Protein 3E5N (pdb70)

CATH classification: 3.40.50.20 (+2 more: 3.30.470.20, 3.30.1490.20)

Nearest PDB structures (foldseek):
  3rfc-assembly1_A  TM=9.996E-01  e=4.658E-73  Xanthomonas oryzae pv. oryzae MAFF 311018
  3r5f-assembly1_A-2  TM=9.976E-01  e=9.147E-72  Xanthomonas oryzae pv. oryzae KACC 10331
  7u56-assembly1_A  TM=9.790E-01  e=5.196E-56  Klebsiella pneumoniae subsp. pneumoniae HS11286
  3i12-assembly1_B  TM=9.866E-01  e=5.230E-55  Salmonella enterica subsp. enterica serovar Typhimurium
  7u9k-assembly1_A  TM=8.962E-01  e=2.460E-40  Staphylococcus aureus subsp. aureus NCTC 8325

Sequence (340 aa):
RKIRVGLIFGGKSAEHEVSLQSARNILDALDPQRFEPVLIGIDKQGQWHVNDPDSFLLHADDPARIALHRSGRGVALLPGAQQQQLRPIQQALAQIDVVFPIVHGTLGEDGSLQGLLRMANLPFVGSGVLGSAVAMDKDMAKRVLRDARLAVAPFVCFDRHTAAHADVDTLIAQLGLPLFVKPANQGSSVGVSQVRTADAFAAALALALAYDHKVLVEAAVAGREEIECAVLGNAVPHASVCGEVVVEIVIPADIDAQTQQRIQQIAVQAYQALGCAGMARVDVFLCADGRIVINEVNTLPGFTRRISVYPKLWQASGLDYRGLITRLIELALERHTDDQLL

Solvent-accessible surface area: 15995 Å² total; per-residue (Å²): 258,70,43,79,0,0,0,0,0,0,1,113,33,98,84,4,53,65,0,0,38,1,0,46,7,0,27,97,13,9,31,72,137,102,5,82,37,13,1,0,0,12,6,119,131,26,113,50,12,10,7,61,70,122,46,8,26,78,99,32,139,51,108,100,155,7,38,8,64,155,33,49,104,11,17,35,41,54,97,55,23,122,126,58,6,4,97,27,100,149,176,94,13,56,52,6,36,0,0,0,6,1,8,8,10,69,121,3,20,34,4,55,11,14,20,60,0,127,123,1,43,4,12,11,2,5,4,16,60,126,1,3,42,18,2,24,22,31,9,72,7,14,94,45,5,131,127,40,218,16,51,24,2,82,26,44,38,23,56,117,160,52,10,94,145,28,70,37,105,70,5,28,94,109,19,31,89,41,0,58,0,44,0,0,49,53,4,75,106,52,7,47,25,94,1,184,75,35,131,42,7,74,72,5,13,67,79,0,17,82,91,27,136,50,0,0,0,13,11,46,32,92,43,99,36,0,16,0,0,0,14,7,37,95,116,8,121,27,0,31,0,0,21,48,78,191,166,50,63,51,87,10,120,30,95,79,136,14,33,101,76,0,28,123,34,0,32,94,0,0,94,38,4,39,11,11,3,4,0,35,1,6,0,36,15,14,116,86,30,141,10,11,3,46,34,7,25,13,12,2,16,0,12,131,158,17,36,2,6,73,0,17,97,49,45,68,42,83,43,98,19,0,0,18,86,0,0,47,6,2,51,80,52,46,76,94,54,99,165,188

B-factor: mean 36.89, std 10.85, range [15.39, 71.98]

Secondary structure (DSSP, 8-state):
--EEEEEEEE-SSTTHHHHHHHHHHHHHHS-TTTEEEEEEEE-TTS-EEEE-GGGSEESTT-TTT-EE------EEE-TT-SSS-EEE-----PPPSEEEEEE-SHHHHSSHHHHHHHHTT--BSS--HHHHHHHHBHHHHHHHHHHTT--B--EEEEEHHHHTT--HHHHHHHH-SSEEEEESBS-SSTT-EEE-SGGGHHHHHHHHTTT-SEEEEEE---SEEEEEEEE-SSS-EEEEEEEE---EESS-SS-HHHHHHHHHHHHHHHHHHT--SEEEEEEEE-TT--EEEEEEESS---STT-HHHHHHHTTT--HHHHHHHHHHHHHHHHHHHHH-

Foldseek 3Di:
DQAEEEEEFAAQDPCRLLRVQLSLQLQVLAPVVRYDYWYWYADNVGFIATDDNVDQWDPCVPSVHIDGDRNVFHWDADFPDDWCRIATPPHDDPTHAEYEYQYDDQCSQQQNVLVSCVRRLHQYFFFHNQLRNCQQQQVSLCVLCVVLVAAAFDKDKDFVVCLVVDDLVVVCVRANPQKWKAARRDGPPQLIDGRGDSVCVNVSSVSRNVVHRMMMIGHDDDAWKKKWKWAAAPDIFIFQIWTPPCPIHPNDDDDPVVRVVVRVSLVSSCVSSRIHGMWMWIWGQDPPGGIHTDHIGRNFRNRPPTDRQVRVVSRVQHSSNSSVRSRVRSVVVSVVVVVD

Radius of gyration: 20.56 Å; Cα contacts (8 Å, |Δi|>4): 775; chains: 1; bounding box: 49×54×51 Å

Structure (mmCIF, N/CA/C/O backbone):
data_3E5N
#
_entry.id   3E5N
#
_cell.length_a   83.043
_cell.length_b   83.043
_cell.length_c   97.601
_cell.angle_alpha   90.00
_cell.angle_beta   90.00
_cell.angle_gamma   90.00
#
_symmetry.space_group_name_H-M   'P 43 21 2'
#
loop_
_entity.id
_entity.type
_entity.pdbx_description
1 polymer 'D-alanine-D-alanine ligase A'
2 water water
#
loop_
_atom_site.group_PDB
_atom_site.id
_atom_site.type_symbol
_atom_site.label_atom_id
_atom_site.label_alt_id
_atom_site.label_comp_id
_atom_site.label_asym_id
_atom_site.label_entit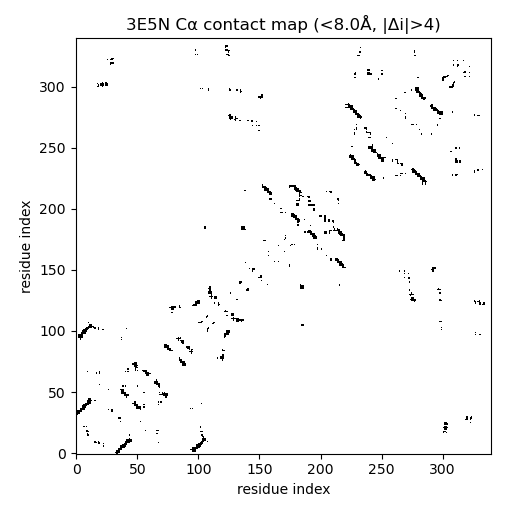y_id
_atom_site.label_seq_id
_atom_site.pdbx_PDB_ins_code
_atom_site.Cartn_x
_atom_site.Cartn_y
_atom_site.Cartn_z
_atom_site.occupancy
_atom_site.B_iso_or_equiv
_atom_site.auth_seq_id
_atom_site.auth_comp_id
_atom_site.auth_asym_id
_atom_site.auth_atom_id
_atom_site.pdbx_PDB_model_num
ATOM 1 N N . ARG A 1 21 ? -24.984 5.188 -2.737 1.00 53.88 2 ARG A N 1
ATOM 2 C CA . ARG A 1 21 ? -24.742 3.726 -2.433 1.00 53.39 2 ARG A CA 1
ATOM 3 C C . ARG A 1 21 ? -24.948 2.738 -3.567 1.00 51.29 2 ARG A C 1
ATOM 4 O O . ARG A 1 21 ? -24.184 1.779 -3.665 1.00 51.37 2 ARG A O 1
ATOM 12 N N . LYS A 1 22 ? -26.012 2.864 -4.350 1.00 48.97 3 LYS A N 1
ATOM 13 C CA . LYS A 1 22 ? -25.992 2.090 -5.586 1.00 47.24 3 LYS A CA 1
ATOM 14 C C . LYS A 1 22 ? -24.771 2.679 -6.297 1.00 45.44 3 LYS A C 1
ATOM 15 O O . LYS A 1 22 ? -24.438 3.845 -6.085 1.00 45.28 3 LYS A O 1
ATOM 21 N N . ILE A 1 23 ? -24.063 1.897 -7.095 1.00 43.19 4 ILE A N 1
ATOM 22 C CA . ILE A 1 23 ? -23.067 2.581 -7.889 1.00 41.01 4 ILE A CA 1
ATOM 23 C C . ILE A 1 23 ? -23.403 2.511 -9.368 1.00 38.83 4 ILE A C 1
ATOM 24 O O . ILE A 1 23 ? -24.022 1.534 -9.813 1.00 37.17 4 ILE A O 1
ATOM 29 N N . ARG A 1 24 ? -23.043 3.552 -10.126 1.00 34.12 5 ARG A N 1
ATOM 30 C CA . ARG A 1 24 ? -23.596 3.628 -11.457 1.00 32.57 5 ARG A CA 1
ATOM 31 C C . ARG A 1 24 ? -22.543 2.983 -12.378 1.00 29.85 5 ARG A C 1
ATOM 32 O O . ARG A 1 24 ? -21.408 3.371 -12.349 1.00 28.99 5 ARG A O 1
ATOM 40 N N . VAL A 1 25 ? -22.982 2.056 -13.205 1.00 28.44 6 VAL A N 1
ATOM 41 C CA . VAL A 1 25 ? -22.084 1.246 -14.119 1.00 27.33 6 VAL A CA 1
ATOM 42 C C . VAL A 1 25 ? -22.359 1.714 -15.551 1.00 26.54 6 VAL A C 1
ATOM 43 O O . VAL A 1 25 ? -23.451 1.502 -16.078 1.00 27.29 6 VAL A O 1
ATOM 47 N N . GLY A 1 26 ? -21.370 2.353 -16.182 1.00 25.68 7 GLY A N 1
ATOM 48 C CA . GLY A 1 26 ? -21.505 2.784 -17.559 1.00 24.93 7 GLY A CA 1
ATOM 49 C C . GLY A 1 26 ? -21.054 1.610 -18.437 1.00 26.76 7 GLY A C 1
ATOM 50 O O . GLY A 1 26 ? -19.856 1.284 -18.456 1.00 25.14 7 GLY A O 1
ATOM 51 N N . LEU A 1 27 ? -22.020 0.980 -19.126 1.00 26.96 8 LEU A N 1
ATOM 52 C CA . LEU A 1 27 ? -21.789 -0.071 -20.086 1.00 27.01 8 LEU A CA 1
ATOM 53 C C . LEU A 1 27 ? -21.566 0.562 -21.419 1.00 25.92 8 LEU A C 1
ATOM 54 O O . LEU A 1 27 ? -22.427 1.285 -21.900 1.00 25.89 8 LEU A O 1
ATOM 59 N N . ILE A 1 28 ? -20.385 0.326 -21.979 1.00 24.92 9 ILE A N 1
ATOM 60 C CA . ILE A 1 28 ? -20.028 0.872 -23.292 1.00 24.83 9 ILE A CA 1
ATOM 61 C C . ILE A 1 28 ? -19.782 -0.295 -24.175 1.00 24.27 9 ILE A C 1
ATOM 62 O O . ILE A 1 28 ? -18.963 -1.166 -23.862 1.00 23.77 9 ILE A O 1
ATOM 67 N N . PHE A 1 29 ? -20.505 -0.334 -25.293 1.00 25.29 10 PHE A N 1
ATOM 68 C CA . PHE A 1 29 ? -20.601 -1.585 -26.037 1.00 25.48 10 PHE A CA 1
ATOM 69 C C .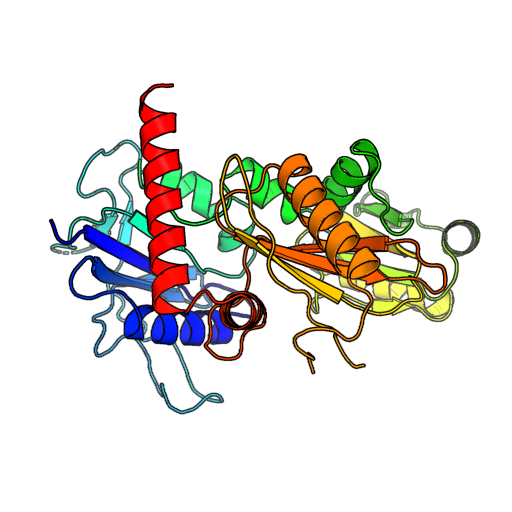 PHE A 1 29 ? -20.815 -1.250 -27.488 1.00 25.65 10 PHE A C 1
ATOM 70 O O . PHE A 1 29 ? -21.011 -0.094 -27.839 1.00 25.85 10 PHE A O 1
ATOM 78 N N . GLY A 1 30 ? -20.738 -2.252 -28.352 1.00 26.69 11 GLY A N 1
ATOM 79 C CA . GLY A 1 30 ? -20.891 -2.017 -29.772 1.00 28.29 11 GLY A CA 1
ATOM 80 C C . GLY A 1 30 ? -19.530 -1.958 -30.435 1.00 28.92 11 GLY A C 1
ATOM 81 O O . GLY A 1 30 ? -18.731 -2.827 -30.252 1.00 30.14 11 GLY A O 1
ATOM 82 N N . GLY A 1 31 ? -19.245 -0.916 -31.187 1.00 29.59 12 GLY A N 1
ATOM 83 C CA . GLY A 1 31 ? -17.931 -0.796 -31.834 1.00 31.46 12 GLY A CA 1
ATOM 84 C C . GLY A 1 31 ? -17.940 -1.152 -33.320 1.00 33.52 12 GLY A C 1
ATOM 85 O O . GLY A 1 31 ? -18.838 -1.850 -33.783 1.00 32.56 12 GLY A O 1
ATOM 86 N N . LYS A 1 32 ? -16.918 -0.672 -34.039 1.00 35.42 13 LYS A N 1
ATOM 87 C CA . LYS A 1 32 ? -16.659 -0.973 -35.464 1.00 37.82 13 LYS A CA 1
ATOM 88 C C . LYS A 1 32 ? -15.911 -2.281 -35.567 1.00 38.17 13 LYS A C 1
ATOM 89 O O . LYS A 1 32 ? -14.665 -2.319 -35.597 1.00 39.34 13 LYS A O 1
ATOM 95 N N . SER A 1 33 ? -16.647 -3.372 -35.586 1.00 37.91 14 SER A N 1
ATOM 96 C CA . SER A 1 33 ? -15.993 -4.636 -35.777 1.00 38.14 14 SER A CA 1
ATOM 97 C C . SER A 1 33 ? -17.005 -5.623 -36.167 1.00 37.44 14 SER A C 1
ATOM 98 O O . SER A 1 33 ? -18.214 -5.359 -36.068 1.00 36.84 14 SER A O 1
ATOM 101 N N . ALA A 1 34 ? -16.485 -6.758 -36.629 1.00 37.55 15 ALA A N 1
ATOM 102 C CA . ALA A 1 34 ? -17.302 -7.891 -37.007 1.00 37.86 15 ALA A CA 1
ATOM 103 C C . ALA A 1 34 ? -18.020 -8.484 -35.798 1.00 37.99 15 ALA A C 1
ATOM 104 O O . ALA A 1 34 ? -19.094 -9.128 -35.946 1.00 36.47 15 ALA A O 1
ATOM 106 N N . GLU A 1 35 ? -17.434 -8.243 -34.603 1.00 36.17 16 GLU A N 1
ATOM 107 C CA . GLU A 1 35 ? -17.997 -8.723 -33.343 1.00 36.50 16 GLU A CA 1
ATOM 108 C C . GLU A 1 35 ? -18.998 -7.743 -32.739 1.00 33.26 16 GLU A C 1
ATOM 109 O O . GLU A 1 35 ? -19.378 -7.905 -31.594 1.00 32.25 16 GLU A O 1
ATOM 115 N N . HIS A 1 36 ? -19.439 -6.736 -33.508 1.00 31.74 17 HIS A N 1
ATOM 116 C CA . HIS A 1 36 ? -20.389 -5.742 -33.009 1.00 29.89 17 HIS A CA 1
ATOM 117 C C . HIS A 1 36 ? -21.655 -6.366 -32.353 1.00 29.89 17 HIS A C 1
ATOM 118 O O . HIS A 1 36 ? -22.068 -5.987 -31.244 1.00 28.44 17 HIS A O 1
ATOM 125 N N . GLU A 1 37 ? -22.265 -7.326 -33.031 1.00 30.01 18 GLU A N 1
ATOM 126 C CA . GLU A 1 37 ? -23.515 -7.918 -32.568 1.00 31.02 18 GLU A CA 1
ATOM 127 C C . GLU A 1 37 ? -23.306 -8.809 -31.335 1.00 30.55 18 GLU A C 1
ATOM 128 O O . GLU A 1 37 ? -24.173 -8.889 -30.467 1.00 31.40 18 GLU A O 1
ATOM 134 N N . VAL A 1 38 ? -22.137 -9.422 -31.242 1.00 30.75 19 VAL A N 1
ATOM 135 C CA . VAL A 1 38 ? -21.740 -10.162 -30.022 1.00 31.35 19 VAL A CA 1
ATOM 136 C C . VAL A 1 38 ? -21.662 -9.218 -28.767 1.00 30.03 19 VAL A C 1
ATOM 137 O O . VAL A 1 38 ? -22.180 -9.544 -27.680 1.00 28.90 19 VAL A O 1
ATOM 141 N N . SER A 1 39 ? -21.056 -8.053 -28.957 1.00 29.30 20 SER A N 1
ATOM 142 C CA . SER A 1 39 ? -21.096 -6.945 -27.956 1.00 28.34 20 SER A CA 1
ATOM 143 C C . SER A 1 39 ? -22.511 -6.513 -27.557 1.00 28.31 20 SER A C 1
ATOM 144 O O . SER A 1 39 ? -22.813 -6.364 -26.387 1.00 28.09 20 SER A O 1
ATOM 147 N N . LEU A 1 40 ? -23.384 -6.310 -28.536 1.00 28.64 21 LEU A N 1
ATOM 148 C CA . LEU A 1 40 ? -24.796 -6.014 -28.264 1.00 28.76 21 LEU A CA 1
ATOM 149 C C . LEU A 1 40 ? -25.472 -7.070 -27.396 1.00 29.28 21 LEU A C 1
ATOM 150 O O . LEU A 1 40 ? -26.215 -6.748 -26.425 1.00 28.37 21 LEU A O 1
ATOM 155 N N . GLN A 1 41 ? -25.224 -8.327 -27.738 1.00 29.73 22 GLN A N 1
ATOM 156 C CA . GLN A 1 41 ? -25.775 -9.424 -26.941 1.00 31.21 22 GLN A CA 1
ATOM 157 C C . GLN A 1 41 ? -25.117 -9.514 -25.530 1.00 30.85 22 GLN A C 1
ATOM 158 O O . GLN A 1 41 ? -25.766 -9.879 -24.582 1.00 30.86 22 GLN A O 1
ATOM 164 N N . SER A 1 42 ? -23.837 -9.182 -25.403 1.00 29.90 23 SER A N 1
ATOM 165 C CA . SER A 1 42 ? -23.145 -9.171 -24.092 1.00 29.41 23 SER A CA 1
ATOM 166 C C . SER A 1 42 ? -23.740 -8.116 -23.173 1.00 29.21 23 SER A C 1
ATOM 167 O O . SER A 1 42 ? -23.964 -8.355 -21.945 1.00 28.21 23 SER A O 1
ATOM 170 N N . ALA A 1 43 ? -24.057 -6.967 -23.778 1.00 28.43 24 ALA A N 1
ATOM 171 C CA . ALA A 1 43 ? -24.626 -5.799 -23.045 1.00 29.12 24 ALA A CA 1
ATOM 172 C C . ALA A 1 43 ? -25.968 -6.151 -22.427 1.00 29.77 24 ALA A C 1
ATOM 173 O O . ALA A 1 43 ? -26.226 -5.871 -21.274 1.00 30.30 24 ALA A O 1
ATOM 175 N N . ARG A 1 44 ? -26.846 -6.720 -23.249 1.00 31.94 25 ARG A N 1
ATOM 176 C CA . ARG A 1 44 ? -28.158 -7.171 -22.817 1.00 32.55 25 ARG A CA 1
ATOM 177 C C . ARG A 1 44 ? -27.993 -8.203 -21.688 1.00 31.80 25 ARG A C 1
ATOM 178 O O . ARG A 1 44 ? -28.672 -8.157 -20.641 1.00 31.50 25 ARG A O 1
ATOM 186 N N . ASN A 1 45 ? -27.075 -9.134 -21.867 1.00 31.76 26 ASN A N 1
ATOM 187 C CA . ASN A 1 45 ? -26.962 -10.173 -20.864 1.00 32.09 26 ASN A CA 1
ATOM 188 C C . ASN A 1 45 ? -26.455 -9.587 -19.603 1.00 31.77 26 ASN A C 1
ATOM 189 O O . ASN A 1 45 ? -26.937 -9.963 -18.549 1.00 31.20 26 ASN A O 1
ATOM 194 N N . ILE A 1 46 ? -25.495 -8.642 -19.703 1.00 29.98 27 ILE A N 1
ATOM 195 C CA . ILE A 1 46 ? -24.910 -8.017 -18.519 1.00 29.97 27 ILE A CA 1
ATOM 196 C C . ILE A 1 46 ? -25.978 -7.168 -17.805 1.00 31.09 27 ILE A C 1
ATOM 197 O O . ILE A 1 46 ? -26.120 -7.219 -16.604 1.00 32.29 27 ILE A O 1
ATOM 202 N N . LEU A 1 47 ? -26.697 -6.372 -18.558 1.00 32.46 28 LEU A N 1
ATOM 203 C CA . LEU A 1 47 ? -27.764 -5.559 -18.014 1.00 35.68 28 LEU A CA 1
ATOM 204 C C . LEU A 1 47 ? -28.738 -6.406 -17.225 1.00 36.76 28 LEU A C 1
ATOM 205 O O . LEU A 1 47 ? -29.126 -6.040 -16.116 1.00 36.23 28 LEU A O 1
ATOM 210 N N . ASP A 1 48 ? -29.116 -7.552 -17.789 1.00 37.38 29 ASP A N 1
ATOM 211 C CA . ASP A 1 48 ? -30.087 -8.414 -17.118 1.00 39.10 29 ASP A CA 1
ATOM 212 C C . ASP A 1 48 ? -29.562 -9.018 -15.806 1.00 39.45 29 ASP A C 1
ATOM 213 O O . ASP A 1 48 ? -30.344 -9.376 -14.933 1.00 40.42 29 ASP A O 1
ATOM 218 N N . ALA A 1 49 ? -28.242 -9.069 -15.620 1.00 38.13 30 ALA A N 1
ATOM 219 C CA . ALA A 1 49 ? -27.678 -9.764 -14.493 1.00 37.34 30 ALA A CA 1
ATOM 220 C C . ALA A 1 49 ? -27.172 -8.807 -13.467 1.00 37.65 30 ALA A C 1
ATOM 221 O O . ALA A 1 49 ? -26.910 -9.228 -12.352 1.00 37.51 30 ALA A O 1
ATOM 223 N N . LEU A 1 50 ? -26.996 -7.523 -13.838 1.00 37.65 31 LEU A N 1
ATOM 224 C CA . LEU A 1 50 ? -26.385 -6.560 -12.947 1.00 36.53 31 LEU A CA 1
ATOM 225 C C . LEU A 1 50 ? -27.112 -6.565 -11.603 1.00 36.29 31 LEU A C 1
ATOM 226 O O . LEU A 1 50 ? -28.261 -6.311 -11.604 1.00 35.95 31 LEU A O 1
ATOM 231 N N . ASP A 1 51 ? -26.435 -6.795 -10.481 1.00 36.51 32 ASP A N 1
ATOM 232 C CA . ASP A 1 51 ? -27.093 -6.808 -9.169 1.00 38.66 32 ASP A CA 1
ATOM 233 C C . ASP A 1 51 ? -27.863 -5.482 -8.906 1.00 40.28 32 ASP A C 1
ATOM 234 O O . ASP A 1 51 ? -27.222 -4.447 -8.694 1.00 39.91 32 ASP A O 1
ATOM 239 N N . PRO A 1 52 ? -29.225 -5.486 -8.954 1.00 42.23 33 PRO A N 1
ATOM 240 C CA . PRO A 1 52 ? -29.929 -4.213 -8.828 1.00 43.44 33 PRO A CA 1
ATOM 241 C C . PRO A 1 52 ? -29.898 -3.599 -7.411 1.00 44.42 33 PRO A C 1
ATOM 242 O O . PRO A 1 52 ? -30.229 -2.419 -7.239 1.00 45.09 33 PRO A O 1
ATOM 246 N N . GLN A 1 53 ? -29.420 -4.346 -6.423 1.00 44.87 34 GLN A N 1
ATOM 247 C CA . GLN A 1 53 ? -29.192 -3.716 -5.146 1.00 45.73 34 GLN A CA 1
ATOM 248 C C . GLN A 1 53 ? -27.862 -2.950 -5.042 1.00 44.63 34 GLN A C 1
ATOM 249 O O . GLN A 1 53 ? -27.764 -2.007 -4.258 1.00 44.85 34 GLN A O 1
ATOM 255 N N . ARG A 1 54 ? -26.877 -3.307 -5.871 1.00 42.02 35 ARG A N 1
ATOM 256 C CA . ARG A 1 54 ? -25.588 -2.630 -5.855 1.00 40.37 35 ARG A CA 1
ATOM 257 C C . ARG A 1 54 ? -25.387 -1.616 -7.029 1.00 37.60 35 ARG A C 1
ATOM 258 O O . ARG A 1 54 ? -24.678 -0.652 -6.862 1.00 35.76 35 ARG A O 1
ATOM 266 N N . PHE A 1 55 ? -26.006 -1.841 -8.192 1.00 35.81 36 PHE A N 1
ATOM 267 C CA . PHE A 1 55 ? -25.641 -1.130 -9.442 1.00 34.95 36 PHE A CA 1
ATOM 268 C C . PHE A 1 55 ? -26.831 -0.646 -10.231 1.00 35.97 36 PHE A C 1
ATOM 269 O O . PHE A 1 55 ? -27.863 -1.356 -10.284 1.00 37.50 36 PHE A O 1
ATOM 277 N N . GLU A 1 56 ? -26.714 0.553 -10.823 1.00 34.54 37 GLU A N 1
ATOM 278 C CA . GLU A 1 56 ? -27.645 1.037 -11.838 1.00 36.37 37 GLU A CA 1
ATOM 279 C C . GLU A 1 56 ? -26.861 1.202 -13.098 1.00 34.41 37 GLU A C 1
ATOM 280 O O . GLU A 1 56 ? -25.807 1.760 -13.053 1.00 33.19 37 GLU A O 1
ATOM 286 N N . PRO A 1 57 ? -27.425 0.793 -14.232 1.00 34.20 38 PRO A N 1
ATOM 287 C CA . PRO A 1 57 ? -26.735 0.902 -15.543 1.00 33.66 38 PRO A CA 1
ATOM 288 C C . PRO A 1 57 ? -26.925 2.244 -16.285 1.00 33.43 38 PRO A C 1
ATOM 289 O O . PRO A 1 57 ? -27.997 2.846 -16.258 1.00 31.41 38 PRO A O 1
ATOM 293 N N . VAL A 1 58 ? -25.873 2.719 -16.939 1.00 32.97 39 VAL A N 1
ATOM 294 C CA . VAL A 1 58 ? -25.997 3.807 -17.893 1.00 32.86 39 VAL A CA 1
ATOM 295 C C . VAL A 1 58 ? -25.449 3.207 -19.212 1.00 32.15 39 VAL A C 1
ATOM 296 O O . VAL A 1 58 ? -24.403 2.530 -19.178 1.00 30.18 39 VAL A O 1
ATOM 300 N N . LEU A 1 59 ? -26.131 3.429 -20.339 1.00 30.79 40 LEU A N 1
ATOM 301 C CA . LEU A 1 59 ? -25.846 2.671 -21.565 1.00 31.20 40 LEU A CA 1
ATOM 302 C C . LEU A 1 59 ? -25.296 3.568 -22.633 1.00 30.29 40 LEU A C 1
ATOM 303 O O . LEU A 1 59 ? -25.958 4.514 -23.063 1.00 29.69 40 LEU A O 1
ATOM 308 N N . ILE A 1 60 ? -24.101 3.269 -23.086 1.00 28.95 41 ILE A N 1
ATOM 309 C CA . ILE A 1 60 ? -23.552 4.102 -24.177 1.00 27.48 41 ILE A CA 1
ATOM 310 C C . ILE A 1 60 ? -23.164 3.154 -25.260 1.00 27.47 41 ILE A C 1
ATOM 311 O O . ILE A 1 60 ? -22.215 2.355 -25.102 1.00 26.14 41 ILE A O 1
ATOM 316 N N . GLY A 1 61 ? -23.889 3.178 -26.369 1.00 27.60 42 GLY A N 1
ATOM 317 C CA . GLY A 1 61 ? -23.465 2.324 -27.457 1.00 28.01 42 GLY A CA 1
ATOM 318 C C . GLY A 1 61 ? -22.672 3.023 -28.516 1.00 29.63 42 GLY A C 1
ATOM 319 O O . GLY A 1 61 ? -22.967 4.157 -28.887 1.00 28.83 42 GLY A O 1
ATOM 320 N N . ILE A 1 62 ? -21.704 2.303 -29.076 1.00 31.13 43 ILE A N 1
ATOM 321 C CA . ILE A 1 62 ? -20.904 2.806 -30.204 1.00 32.05 43 ILE A CA 1
ATOM 322 C C . ILE A 1 62 ? -21.299 2.082 -31.516 1.00 33.50 43 ILE A C 1
ATOM 323 O O . ILE A 1 62 ? -21.204 0.860 -31.583 1.00 33.49 43 ILE A O 1
ATOM 328 N N . ASP A 1 63 ? -21.787 2.879 -32.490 1.00 34.33 44 ASP A N 1
ATOM 329 C CA . ASP A 1 63 ? -22.065 2.564 -33.936 1.00 35.60 44 ASP A CA 1
ATOM 330 C C . ASP A 1 63 ? -21.038 1.852 -34.699 1.00 36.06 44 ASP A C 1
ATOM 331 O O . ASP A 1 63 ? -19.849 1.954 -34.351 1.00 34.37 44 ASP A O 1
ATOM 336 N N . LYS A 1 64 ? -21.460 1.313 -35.862 1.00 35.68 45 LYS A N 1
ATOM 337 C CA . LYS A 1 64 ? -20.482 0.701 -36.787 1.00 37.37 45 LYS A CA 1
ATOM 338 C C . LYS A 1 64 ? -19.657 1.774 -37.502 1.00 38.12 45 LYS A C 1
ATOM 339 O O . LYS A 1 64 ? -18.723 1.469 -38.220 1.00 39.55 45 LYS A O 1
ATOM 345 N N . GLN A 1 65 ? -20.019 3.028 -37.303 1.00 38.57 46 GLN A N 1
ATOM 346 C CA . GLN A 1 65 ? -19.281 4.173 -37.821 1.00 40.04 46 GLN A CA 1
ATOM 347 C C . GLN A 1 65 ? -18.425 4.883 -36.711 1.00 39.33 46 GLN A C 1
ATOM 348 O O . GLN A 1 65 ? -17.706 5.858 -36.997 1.00 39.74 46 GLN A O 1
ATOM 354 N N . GLY A 1 66 ? -18.543 4.381 -35.484 1.00 37.49 47 GLY A N 1
ATOM 355 C CA . GLY A 1 66 ? -17.756 4.805 -34.330 1.00 35.17 47 GLY A CA 1
ATOM 356 C C . GLY A 1 66 ? -18.406 5.911 -33.518 1.00 34.84 47 GLY A C 1
ATOM 357 O O . GLY A 1 66 ? -17.792 6.437 -32.566 1.00 33.50 47 GLY A O 1
ATOM 358 N N . GLN A 1 67 ? -19.662 6.221 -33.829 1.00 32.54 48 GLN A N 1
ATOM 359 C CA . GLN A 1 67 ? -20.373 7.256 -33.129 1.00 32.86 48 GLN A CA 1
ATOM 360 C C . GLN A 1 67 ? -21.065 6.761 -31.866 1.00 31.39 48 GLN A C 1
ATOM 361 O O . GLN A 1 67 ? -21.659 5.681 -31.869 1.00 29.73 48 GLN A O 1
ATOM 367 N N . TRP A 1 68 ? -21.016 7.577 -30.805 1.00 29.64 49 TRP A N 1
ATOM 368 C CA . TRP A 1 68 ? -21.508 7.210 -29.489 1.00 29.10 49 TRP A CA 1
ATOM 369 C C . TRP A 1 68 ? -22.954 7.666 -29.273 1.00 30.12 49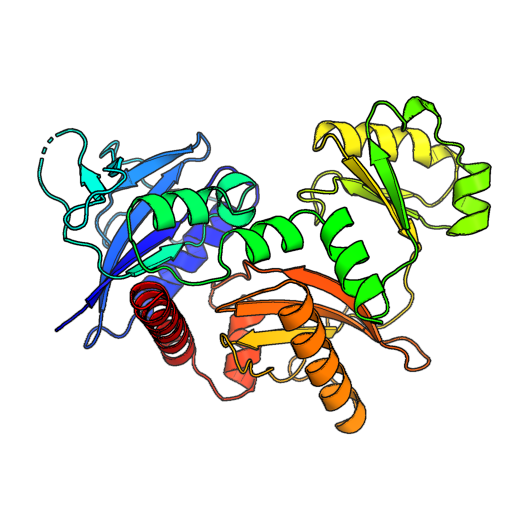 TRP A C 1
ATOM 370 O O . TRP A 1 68 ? -23.330 8.756 -29.627 1.00 30.07 49 TRP A O 1
ATOM 381 N N . HIS A 1 69 ? -23.748 6.830 -28.617 1.00 30.00 50 HIS A N 1
ATOM 382 C CA . HIS A 1 69 ? -25.178 7.079 -28.449 1.00 31.47 50 HIS A CA 1
ATOM 383 C C . HIS A 1 69 ? -25.583 6.683 -27.073 1.00 31.84 50 HIS A C 1
ATOM 384 O O . HIS A 1 69 ? -25.474 5.484 -26.724 1.00 32.23 50 HIS A O 1
ATOM 391 N N . VAL A 1 70 ? -26.060 7.639 -26.290 1.00 32.46 51 VAL A N 1
ATOM 392 C CA . VAL A 1 70 ? -26.651 7.291 -24.994 1.00 33.53 51 VAL A CA 1
ATOM 393 C C . VAL A 1 70 ? -28.030 6.696 -25.266 1.00 34.20 51 VAL A C 1
ATOM 394 O O . VAL A 1 70 ? -28.750 7.178 -26.133 1.00 34.45 51 VAL A O 1
ATOM 398 N N . ASN A 1 71 ? -28.408 5.662 -24.520 1.00 34.73 52 ASN A N 1
ATOM 399 C CA . ASN A 1 71 ? -29.705 5.036 -24.693 1.00 36.26 52 ASN A CA 1
ATOM 400 C C . ASN A 1 71 ? -30.324 4.682 -23.318 1.00 36.64 52 ASN A C 1
ATOM 401 O O . ASN A 1 71 ? -29.587 4.593 -22.342 1.00 34.84 52 ASN A O 1
ATOM 406 N N . ASP A 1 72 ? -31.666 4.546 -23.266 1.00 39.13 53 ASP A N 1
ATOM 407 C CA . ASP A 1 72 ? -32.406 4.025 -22.107 1.00 41.49 53 ASP A CA 1
ATOM 408 C C . ASP A 1 72 ? -32.241 2.485 -22.210 1.00 40.73 53 ASP A C 1
ATOM 409 O O . ASP A 1 72 ? -32.240 1.982 -23.296 1.00 39.09 53 ASP A O 1
ATOM 414 N N . PRO A 1 73 ? -32.159 1.777 -21.066 1.00 42.01 54 PRO A N 1
ATOM 415 C CA . PRO A 1 73 ? -32.161 0.298 -20.924 1.00 43.22 54 PRO A CA 1
ATOM 416 C C . PRO A 1 73 ? -33.294 -0.335 -21.699 1.00 44.82 54 PRO A C 1
ATOM 417 O O . PRO A 1 73 ? -33.104 -1.394 -22.304 1.00 45.90 54 PRO A O 1
ATOM 421 N N . ASP A 1 74 ? -34.443 0.346 -21.723 1.00 45.42 55 ASP A N 1
ATOM 422 C CA . ASP A 1 74 ? -35.674 -0.187 -22.256 1.00 45.96 55 ASP A CA 1
ATOM 423 C C . ASP A 1 74 ? -35.710 -0.033 -23.751 1.00 45.31 55 ASP A C 1
ATOM 424 O O . ASP A 1 74 ? -36.610 -0.579 -24.411 1.00 45.68 55 ASP A O 1
ATOM 429 N N . SER A 1 75 ? -34.770 0.746 -24.307 1.00 43.85 56 SER A N 1
ATOM 430 C CA . SER A 1 75 ? -34.805 0.961 -25.739 1.00 42.39 56 SER A CA 1
ATOM 431 C C . SER A 1 75 ? -33.473 1.182 -26.365 1.00 40.60 56 SER A C 1
ATOM 432 O O . SER A 1 75 ? -33.369 2.021 -27.219 1.00 41.70 56 SER A O 1
ATOM 435 N N . PHE A 1 76 ? -32.471 0.410 -25.997 1.00 38.43 57 PHE A N 1
ATOM 436 C CA . PHE A 1 76 ? -31.148 0.575 -26.618 1.00 35.80 57 PHE A CA 1
ATOM 437 C C . PHE A 1 76 ? -30.915 -0.241 -27.878 1.00 35.86 57 PHE A C 1
ATOM 438 O O . PHE A 1 76 ? -29.985 0.021 -28.642 1.00 35.06 57 PHE A O 1
ATOM 446 N N . LEU A 1 77 ? -31.784 -1.218 -28.131 1.00 35.64 58 LEU A N 1
ATOM 447 C CA . LEU A 1 77 ? -31.644 -2.067 -29.309 1.00 35.34 58 LEU A CA 1
ATOM 448 C C . LEU A 1 77 ? -32.864 -2.108 -30.247 1.00 36.62 58 LEU A C 1
ATOM 449 O O . LEU A 1 77 ? -34.011 -2.032 -29.804 1.00 36.32 58 LEU A O 1
ATOM 454 N N . LEU A 1 78 ? -32.581 -2.262 -31.538 1.00 37.21 59 LEU A N 1
ATOM 455 C CA . LEU A 1 78 ? -33.598 -2.586 -32.545 1.00 37.97 59 LEU A CA 1
ATOM 456 C C . LEU A 1 78 ? -33.604 -4.122 -32.752 1.00 38.19 59 LEU A C 1
ATOM 457 O O . LEU A 1 78 ? -32.551 -4.748 -32.698 1.00 37.16 59 LEU A O 1
ATOM 462 N N . HIS A 1 79 ? -34.773 -4.718 -32.966 1.00 38.02 60 HIS A N 1
ATOM 463 C CA . HIS A 1 79 ? -34.840 -6.155 -33.288 1.00 39.73 60 HIS A CA 1
ATOM 464 C C . HIS A 1 79 ? -34.060 -7.052 -32.291 1.00 38.34 60 HIS A C 1
ATOM 465 O O . HIS A 1 79 ? -33.321 -7.967 -32.679 1.00 38.25 60 HIS A O 1
ATOM 472 N N . ALA A 1 80 ? -34.248 -6.769 -31.006 1.00 37.92 61 ALA A N 1
ATOM 473 C CA . ALA A 1 80 ? -33.429 -7.345 -29.967 1.00 38.27 61 ALA A CA 1
ATOM 474 C C . ALA A 1 80 ? -33.532 -8.853 -30.033 1.00 39.28 61 ALA A C 1
ATOM 475 O O . ALA A 1 80 ? -32.510 -9.558 -29.933 1.00 37.51 61 ALA A O 1
ATOM 477 N N . ASP A 1 81 ? -34.767 -9.355 -30.233 1.00 40.57 62 ASP A N 1
ATOM 478 C CA . ASP A 1 81 ? -34.983 -10.808 -30.236 1.00 41.81 62 ASP A CA 1
ATOM 479 C C . ASP A 1 81 ? -34.784 -11.470 -31.593 1.00 42.30 62 ASP A C 1
ATOM 480 O O . ASP A 1 81 ? -35.263 -12.577 -31.833 1.00 43.20 62 ASP A O 1
ATOM 485 N N . ASP A 1 82 ? -34.058 -10.808 -32.480 1.00 43.26 63 ASP A N 1
ATOM 486 C CA . ASP A 1 82 ? -33.748 -11.368 -33.792 1.00 43.91 63 ASP A CA 1
ATOM 487 C C . ASP A 1 82 ? -32.244 -11.334 -34.139 1.00 43.31 63 ASP A C 1
ATOM 488 O O . ASP A 1 82 ? -31.774 -10.388 -34.760 1.00 43.32 63 ASP A O 1
ATOM 493 N N . PRO A 1 83 ? -31.488 -12.405 -33.793 1.00 43.92 64 PRO A N 1
ATOM 494 C CA . PRO A 1 83 ? -30.025 -12.433 -34.025 1.00 43.30 64 PRO A CA 1
ATOM 495 C C . PRO A 1 83 ? -29.503 -12.071 -35.425 1.00 43.84 64 PRO A C 1
ATOM 496 O O . PRO A 1 83 ? -28.342 -11.660 -35.547 1.00 43.91 64 PRO A O 1
ATOM 500 N N . ALA A 1 84 ? -30.349 -12.190 -36.450 1.00 44.00 65 ALA A N 1
ATOM 501 C CA . ALA A 1 84 ? -30.030 -11.745 -37.808 1.00 44.52 65 ALA A CA 1
ATOM 502 C C . ALA A 1 84 ? -30.230 -10.243 -38.012 1.00 43.18 65 ALA A C 1
ATOM 503 O O . ALA A 1 84 ? -29.646 -9.662 -38.908 1.00 42.94 65 ALA A O 1
ATOM 505 N N . ARG A 1 85 ? -31.061 -9.632 -37.179 1.00 42.57 66 ARG A N 1
ATOM 506 C CA . ARG A 1 85 ? -31.457 -8.204 -37.309 1.00 42.59 66 ARG A CA 1
ATOM 507 C C . ARG A 1 85 ? -31.109 -7.270 -36.085 1.00 41.19 66 ARG A C 1
ATOM 508 O O . ARG A 1 85 ? -31.268 -6.039 -36.160 1.00 40.45 66 ARG A O 1
ATOM 516 N N . ILE A 1 86 ? -30.642 -7.860 -34.976 1.00 38.16 67 ILE A N 1
ATOM 517 C CA . ILE A 1 86 ? -30.284 -7.075 -33.766 1.00 36.42 67 ILE A CA 1
ATOM 518 C C . ILE A 1 86 ? -29.313 -5.928 -34.175 1.00 36.26 67 ILE A C 1
ATOM 519 O O . ILE A 1 86 ? -28.256 -6.167 -34.831 1.00 35.02 67 ILE A O 1
ATOM 524 N N . ALA A 1 87 ? -29.726 -4.693 -33.850 1.00 35.87 68 ALA A N 1
ATOM 525 C CA . ALA A 1 87 ? -28.860 -3.521 -34.057 1.00 35.05 68 ALA A CA 1
ATOM 526 C C . ALA A 1 87 ? -28.943 -2.567 -32.900 1.00 33.81 68 ALA A C 1
ATOM 527 O O . ALA A 1 87 ? -29.877 -2.589 -32.115 1.00 35.34 68 ALA A O 1
ATOM 529 N N . LEU A 1 88 ? -27.953 -1.693 -32.809 1.00 33.04 69 LEU A N 1
ATOM 530 C CA . LEU A 1 88 ? -27.989 -0.586 -31.860 1.00 30.83 69 LEU A CA 1
ATOM 531 C C . LEU A 1 88 ? -29.036 0.486 -32.271 1.00 29.94 69 LEU A C 1
ATOM 532 O O . LEU A 1 88 ? -29.126 0.875 -33.442 1.00 30.25 69 LEU A O 1
ATOM 537 N N . HIS A 1 89 ? -29.764 1.005 -31.291 1.00 29.36 70 HIS A N 1
ATOM 538 C CA . HIS A 1 89 ? -30.578 2.164 -31.521 1.00 30.80 70 HIS A CA 1
ATOM 539 C C . HIS A 1 89 ? -29.689 3.417 -31.515 1.00 31.25 70 HIS A C 1
ATOM 540 O O . HIS A 1 89 ? -29.168 3.842 -30.489 1.00 29.99 70 HIS A O 1
ATOM 547 N N . ARG A 1 90 ? -29.544 4.010 -32.693 1.00 31.77 71 ARG A N 1
ATOM 548 C CA . ARG A 1 90 ? -28.669 5.126 -32.868 1.00 33.15 71 ARG A CA 1
ATOM 549 C C . ARG A 1 90 ? -29.459 6.355 -32.554 1.00 33.06 71 ARG A C 1
ATOM 550 O O . ARG A 1 90 ? -29.831 7.117 -33.449 1.00 33.33 71 ARG A O 1
ATOM 558 N N . SER A 1 91 ? -29.718 6.518 -31.254 1.00 32.72 72 SER A N 1
ATOM 559 C CA . SER A 1 91 ? -30.480 7.597 -30.704 1.00 33.77 72 SER A CA 1
ATOM 560 C C . SER A 1 91 ? -30.005 9.042 -31.087 1.00 34.36 72 SER A C 1
ATOM 561 O O . SER A 1 91 ? -30.792 9.997 -30.984 1.00 34.06 72 SER A O 1
ATOM 564 N N . GLY A 1 92 ? -28.741 9.188 -31.512 1.00 35.24 73 GLY A N 1
ATOM 565 C CA . GLY A 1 92 ? -28.167 10.503 -31.855 1.00 35.41 73 GLY A CA 1
ATOM 566 C C . GLY A 1 92 ? -27.963 11.337 -30.603 1.00 36.25 73 GLY A C 1
ATOM 567 O O . GLY A 1 92 ? -27.614 12.535 -30.672 1.00 37.68 73 GLY A O 1
ATOM 568 N N . ARG A 1 93 ? -28.146 10.731 -29.443 1.00 35.69 74 ARG A N 1
ATOM 569 C CA . ARG A 1 93 ? -27.832 11.414 -28.176 1.00 36.35 74 ARG A CA 1
ATOM 570 C C . ARG A 1 93 ? -26.320 11.335 -27.880 1.00 35.27 74 ARG A C 1
ATOM 571 O O . ARG A 1 93 ? -25.859 10.333 -27.342 1.00 35.67 74 ARG A O 1
ATOM 579 N N . GLY A 1 94 ? -25.559 12.370 -28.226 1.00 34.05 75 GLY A N 1
ATOM 580 C CA . GLY A 1 94 ? -24.094 12.269 -28.239 1.00 34.01 75 GLY A CA 1
ATOM 581 C C . GLY A 1 94 ? -23.463 12.379 -26.875 1.00 33.82 75 GLY A C 1
ATOM 582 O O . GLY A 1 94 ? -24.116 12.825 -25.940 1.00 33.81 75 GLY A O 1
ATOM 583 N N . VAL A 1 95 ? -22.195 11.957 -26.765 1.00 32.82 76 VAL A N 1
ATOM 584 C CA . VAL A 1 95 ? -21.427 12.006 -25.523 1.00 32.32 76 VAL A CA 1
ATOM 585 C C . VAL A 1 95 ? -20.176 12.883 -25.679 1.00 31.90 76 VAL A C 1
ATOM 586 O O . VAL A 1 95 ? -19.454 12.764 -26.659 1.00 32.17 76 VAL A O 1
ATOM 590 N N . ALA A 1 96 ? -19.846 13.656 -24.656 1.00 30.33 77 ALA A N 1
ATOM 591 C CA . ALA A 1 96 ? -18.585 14.366 -24.613 1.00 31.34 77 ALA A CA 1
ATOM 592 C C . ALA A 1 96 ? -17.856 13.907 -23.378 1.00 32.31 77 ALA A C 1
ATOM 593 O O . ALA A 1 96 ? -18.462 13.571 -22.370 1.00 32.00 77 ALA A O 1
ATOM 595 N N . LEU A 1 97 ? -16.542 13.887 -23.487 1.00 32.71 78 LEU A N 1
ATOM 596 C CA . LEU A 1 97 ? -15.684 13.515 -22.387 1.00 34.20 78 LEU A CA 1
ATOM 597 C C . LEU A 1 97 ? -14.867 14.724 -21.998 1.00 32.65 78 LEU A C 1
ATOM 598 O O . LEU A 1 97 ? -14.340 15.440 -22.848 1.00 32.56 78 LEU A O 1
ATOM 603 N N . LEU A 1 98 ? -14.786 14.955 -20.706 1.00 31.56 79 LEU A N 1
ATOM 604 C CA . LEU A 1 98 ? -13.999 16.056 -20.166 1.00 31.85 79 LEU A CA 1
ATOM 605 C C . LEU A 1 98 ? -12.716 15.524 -19.538 1.00 31.30 79 LEU A C 1
ATOM 606 O O . LEU A 1 98 ? -12.720 15.065 -18.405 1.00 31.85 79 LEU A O 1
ATOM 611 N N . PRO A 1 99 ? -11.621 15.528 -20.325 1.00 31.78 80 PRO A N 1
ATOM 612 C CA . PRO A 1 99 ? -10.342 14.964 -19.937 1.00 32.13 80 PRO A CA 1
ATOM 613 C C . PRO A 1 99 ? -9.953 15.740 -18.708 1.00 32.03 80 PRO A C 1
ATOM 614 O O . PRO A 1 99 ? -10.132 16.938 -18.690 1.00 31.46 80 PRO A O 1
ATOM 618 N N . GLY A 1 100 ? -9.493 15.055 -17.674 1.00 32.93 81 GLY A N 1
ATOM 619 C CA . GLY A 1 100 ? -8.991 15.763 -16.513 1.00 35.02 81 GLY A CA 1
ATOM 620 C C . GLY A 1 100 ? -10.090 16.071 -15.521 1.00 36.34 81 GLY A C 1
ATOM 621 O O . GLY A 1 100 ? -9.789 16.408 -14.417 1.00 37.78 81 GLY A O 1
ATOM 622 N N . ALA A 1 101 ? -11.358 15.973 -15.926 1.00 37.65 82 ALA A N 1
ATOM 623 C CA . ALA A 1 101 ? -12.492 16.221 -15.032 1.00 38.55 82 ALA A CA 1
ATOM 624 C C . ALA A 1 101 ? -12.528 15.123 -13.991 1.00 38.80 82 ALA A C 1
ATOM 625 O O . ALA A 1 101 ? -12.006 14.026 -14.193 1.00 37.68 82 ALA A O 1
ATOM 627 N N . GLN A 1 102 ? -13.050 15.470 -12.827 1.00 39.83 83 GLN A N 1
ATOM 628 C CA . GLN A 1 102 ? -13.143 14.507 -11.772 1.00 41.08 83 GLN A CA 1
ATOM 629 C C . GLN A 1 102 ? -14.567 14.106 -11.454 1.00 40.01 83 GLN A C 1
ATOM 630 O O . GLN A 1 102 ? -14.732 13.189 -10.679 1.00 40.68 83 GLN A O 1
ATOM 636 N N . GLN A 1 103 ? -15.572 14.779 -12.039 1.00 39.01 84 GLN A N 1
ATOM 637 C CA . GLN A 1 103 ? -16.990 14.378 -11.915 1.00 38.04 84 GLN A CA 1
ATOM 638 C C . GLN A 1 103 ? -17.739 14.761 -13.148 1.00 34.63 84 GLN A C 1
ATOM 639 O O . GLN A 1 103 ? -17.328 15.676 -13.836 1.00 33.93 84 GLN A O 1
ATOM 645 N N . GLN A 1 104 ? -18.852 14.095 -13.414 1.00 32.67 85 GLN A N 1
ATOM 646 C CA . GLN A 1 104 ? -19.594 14.306 -14.680 1.00 32.97 85 GLN A CA 1
ATOM 647 C C . GLN A 1 104 ? -18.606 14.333 -15.841 1.00 33.08 85 GLN A C 1
ATOM 648 O O . GLN A 1 104 ? -18.644 15.209 -16.735 1.00 34.01 85 GLN A O 1
ATOM 654 N N . GLN A 1 105 ? -17.680 13.393 -15.813 1.00 32.00 86 GLN A N 1
ATOM 655 C CA . GLN A 1 105 ? -16.662 13.312 -16.906 1.00 32.18 86 GLN A CA 1
ATOM 656 C C . GLN A 1 105 ? -17.240 13.008 -18.261 1.00 34.62 86 GLN A C 1
ATOM 657 O O . GLN A 1 105 ? -16.703 13.449 -19.275 1.00 32.69 86 GLN A O 1
ATOM 663 N N . LEU A 1 106 ? -18.351 12.241 -18.259 1.00 37.08 87 LEU A N 1
ATOM 664 C CA . LEU A 1 106 ? -19.082 11.930 -19.473 1.00 39.54 87 LEU A CA 1
ATOM 665 C C . LEU A 1 106 ? -20.331 12.785 -19.521 1.00 41.98 87 LEU A C 1
ATOM 666 O O . LEU A 1 106 ? -21.163 12.779 -18.600 1.00 44.17 87 LEU A O 1
ATOM 671 N N . ARG A 1 107 ? -20.429 13.591 -20.564 1.00 44.18 88 ARG A N 1
ATOM 672 C CA . ARG A 1 107 ? -21.488 14.614 -20.658 1.00 45.87 88 ARG A CA 1
ATOM 673 C C . ARG A 1 107 ? -22.245 14.541 -21.946 1.00 46.97 88 ARG A C 1
ATOM 674 O O . ARG A 1 107 ? -21.659 14.241 -22.951 1.00 46.23 88 ARG A O 1
ATOM 682 N N . PRO A 1 108 ? -23.568 14.768 -21.909 1.00 48.76 89 PRO A N 1
ATOM 683 C CA . PRO A 1 108 ? -24.348 14.809 -23.127 1.00 50.63 89 PRO A CA 1
ATOM 684 C C . PRO A 1 108 ? -24.035 16.016 -24.011 1.00 52.71 89 PRO A C 1
ATOM 685 O O . PRO A 1 108 ? -24.081 17.138 -23.525 1.00 53.47 89 PRO A O 1
ATOM 689 N N . ILE A 1 109 ? -23.690 15.784 -25.274 1.00 54.70 90 ILE A N 1
ATOM 690 C CA . ILE A 1 109 ? -23.701 16.846 -26.282 1.00 57.26 90 ILE A CA 1
ATOM 691 C C . ILE A 1 109 ? -25.191 17.161 -26.342 1.00 59.46 90 ILE A C 1
ATOM 692 O O . ILE A 1 109 ? -26.007 16.224 -26.470 1.00 60.12 90 ILE A O 1
ATOM 697 N N . GLN A 1 110 ? -25.554 18.443 -26.190 1.00 60.95 91 GLN A N 1
ATOM 698 C CA . GLN A 1 110 ? -26.962 18.872 -25.961 1.00 61.94 91 GLN A CA 1
ATOM 699 C C . GLN A 1 110 ? -27.179 18.991 -24.456 1.00 62.06 91 GLN A C 1
ATOM 700 O O . GLN A 1 110 ? -26.638 19.895 -23.817 1.00 62.09 91 GLN A O 1
ATOM 706 N N . GLN A 1 113 ? -28.948 17.170 -22.241 1.00 65.56 94 GLN A N 1
ATOM 707 C CA . GLN A 1 113 ? -28.732 18.004 -21.048 1.00 65.10 94 GLN A CA 1
ATOM 708 C C . GLN A 1 113 ? -28.002 17.329 -19.851 1.00 63.81 94 GLN A C 1
ATOM 709 O O . GLN A 1 113 ? -26.913 17.800 -19.436 1.00 64.33 94 GLN A O 1
ATOM 715 N N . ALA A 1 114 ? -28.544 16.229 -19.311 1.00 61.43 95 ALA A N 1
ATOM 716 C CA . ALA A 1 114 ? -27.858 15.559 -18.171 1.00 59.20 95 ALA A CA 1
ATOM 717 C C . ALA A 1 114 ? -27.757 14.030 -18.286 1.00 57.01 95 ALA A C 1
ATOM 718 O O . ALA A 1 114 ? -28.709 13.359 -18.714 1.00 56.78 95 ALA A O 1
ATOM 720 N N . LEU A 1 115 ? -26.572 13.515 -17.933 1.00 53.82 96 LEU A N 1
ATOM 721 C CA . LEU A 1 115 ? -26.262 12.064 -17.904 1.00 50.51 96 LEU A CA 1
ATOM 722 C C . LEU A 1 115 ? -25.924 11.706 -16.473 1.00 47.25 96 LEU A C 1
ATOM 723 O O . LEU A 1 115 ? -25.224 12.452 -15.807 1.00 46.85 96 LEU A O 1
ATOM 728 N N . ALA A 1 116 ? -26.429 10.587 -15.974 1.00 44.89 97 ALA A N 1
ATOM 729 C CA . ALA A 1 116 ? -26.097 10.173 -14.596 1.00 41.94 97 ALA A CA 1
ATOM 730 C C . ALA A 1 116 ? -24.567 10.146 -14.450 1.00 39.49 97 ALA A C 1
ATOM 731 O O . ALA A 1 116 ? -23.868 9.817 -15.411 1.00 39.89 97 ALA A O 1
ATOM 733 N N . GLN A 1 117 ? -24.046 10.568 -13.302 1.00 37.08 98 GLN A N 1
ATOM 734 C CA . GLN A 1 117 ? -22.674 10.286 -12.913 1.00 33.86 98 GLN A CA 1
ATOM 735 C C . GLN A 1 117 ? -22.375 8.795 -13.110 1.00 32.69 98 GLN A C 1
ATOM 736 O O . GLN A 1 117 ? -23.035 7.938 -12.554 1.00 32.41 98 GLN A O 1
ATOM 742 N N . ILE A 1 118 ? -21.331 8.481 -13.863 1.00 30.72 99 ILE A N 1
ATOM 743 C CA . ILE A 1 118 ? -20.835 7.107 -13.922 1.00 28.88 99 ILE A CA 1
ATOM 744 C C . ILE A 1 118 ? -19.744 6.908 -12.875 1.00 27.93 99 ILE A C 1
ATOM 745 O O . ILE A 1 118 ? -18.788 7.706 -12.723 1.00 28.51 99 ILE A O 1
ATOM 750 N N . ASP A 1 119 ? -19.847 5.811 -12.154 1.00 26.83 100 ASP A N 1
ATOM 751 C CA . ASP A 1 119 ? -18.866 5.477 -11.128 1.00 26.74 100 ASP A CA 1
ATOM 752 C C . ASP A 1 119 ? -17.790 4.452 -11.572 1.00 25.64 100 ASP A C 1
ATOM 753 O O . ASP A 1 119 ? -16.665 4.487 -11.118 1.00 25.14 100 ASP A O 1
ATOM 758 N N . VAL A 1 120 ? -18.188 3.543 -12.433 1.00 24.99 101 VAL A N 1
ATOM 759 C CA . VAL A 1 120 ? -17.294 2.536 -13.030 1.00 25.61 101 VAL A CA 1
ATOM 760 C C . VAL A 1 120 ? -17.790 2.250 -14.442 1.00 24.94 101 VAL A C 1
ATOM 761 O O . VAL A 1 120 ? -18.995 2.225 -14.678 1.00 25.19 101 VAL A O 1
ATOM 765 N N . VAL A 1 121 ? -16.850 2.076 -15.391 1.00 23.75 102 VAL A N 1
ATOM 766 C CA . VAL A 1 121 ? -17.192 1.714 -16.772 1.00 22.19 102 VAL A CA 1
ATOM 767 C C . VAL A 1 121 ? -16.897 0.235 -16.967 1.00 23.01 102 VAL A C 1
ATOM 768 O O . VAL A 1 121 ? -15.903 -0.307 -16.463 1.00 21.77 102 VAL A O 1
ATOM 772 N N . PHE A 1 122 ? -17.824 -0.449 -17.621 1.00 24.85 103 PHE A N 1
ATOM 773 C CA . PHE A 1 122 ? -17.607 -1.826 -18.028 1.00 25.39 103 PHE A CA 1
ATOM 774 C C . PHE A 1 122 ? -17.590 -1.734 -19.586 1.00 25.45 103 PHE A C 1
ATOM 775 O O . PHE A 1 122 ? -18.612 -1.684 -20.217 1.00 24.40 103 PHE A O 1
ATOM 783 N N . PRO A 1 123 ? -16.392 -1.667 -20.185 1.00 25.66 104 PRO A N 1
ATOM 784 C CA . PRO A 1 123 ? -16.263 -1.525 -21.636 1.00 25.74 104 PRO A CA 1
ATOM 785 C C . PRO A 1 123 ? -16.238 -2.883 -22.336 1.00 25.19 104 PRO A C 1
ATOM 786 O O . PRO A 1 123 ? -15.448 -3.721 -21.969 1.00 26.22 104 PRO A O 1
ATOM 790 N N . ILE A 1 124 ? -17.107 -3.102 -23.321 1.00 25.22 105 ILE A N 1
ATOM 791 C CA . ILE A 1 124 ? -17.068 -4.352 -24.075 1.00 27.04 105 ILE A CA 1
ATOM 792 C C . ILE A 1 124 ? -17.127 -4.011 -25.578 1.00 26.78 105 ILE A C 1
ATOM 793 O O . ILE A 1 124 ? -17.922 -4.567 -26.311 1.00 26.92 105 ILE A O 1
ATOM 798 N N . VAL A 1 125 ? -16.248 -3.108 -26.003 1.00 27.10 106 VAL A N 1
ATOM 799 C CA . VAL A 1 125 ? -16.188 -2.612 -27.373 1.00 28.09 106 VAL A CA 1
ATOM 800 C C . VAL A 1 125 ? -15.133 -3.399 -28.070 1.00 30.39 106 VAL A C 1
ATOM 801 O O . VAL A 1 125 ? -13.927 -3.281 -27.827 1.00 31.08 106 VAL A O 1
ATOM 805 N N . HIS A 1 126 ? -15.611 -4.207 -28.988 1.00 32.62 107 HIS A N 1
ATOM 806 C CA . HIS A 1 126 ? -14.759 -4.974 -29.826 1.00 33.18 107 HIS A CA 1
ATOM 807 C C . HIS A 1 126 ? -14.315 -4.078 -30.979 1.00 33.51 107 HIS A C 1
ATOM 808 O O . HIS A 1 126 ? -14.985 -3.130 -31.408 1.00 35.85 107 HIS A O 1
ATOM 815 N N . GLY A 1 127 ? -13.170 -4.389 -31.484 1.00 33.15 108 GLY A N 1
ATOM 816 C CA . GLY A 1 127 ? -12.652 -3.625 -32.568 1.00 34.03 108 GLY A CA 1
ATOM 817 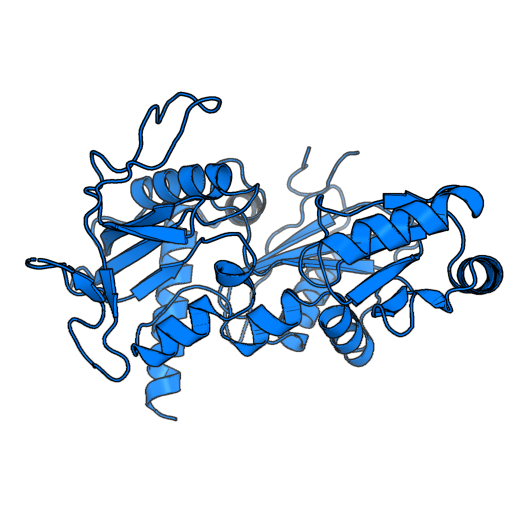C C . GLY A 1 127 ? -11.335 -3.092 -32.057 1.00 33.81 108 GLY A C 1
ATOM 818 O O . GLY A 1 127 ? -11.027 -3.159 -30.830 1.00 33.40 108 GLY A O 1
ATOM 819 N N . THR A 1 128 ? -10.564 -2.564 -32.995 1.00 32.07 109 THR A N 1
ATOM 820 C CA . THR A 1 128 ? -9.261 -2.021 -32.710 1.00 32.50 109 THR A CA 1
ATOM 821 C C . THR A 1 128 ? -9.285 -1.086 -31.517 1.00 31.48 109 THR A C 1
ATOM 822 O O . THR A 1 128 ? -8.630 -1.351 -30.536 1.00 32.75 109 THR A O 1
ATOM 826 N N . LEU A 1 129 ? -10.064 -0.031 -31.570 1.00 29.61 110 LEU A N 1
ATOM 827 C CA . LEU A 1 129 ? -9.931 1.006 -30.505 1.00 27.27 110 LEU A CA 1
ATOM 828 C C . LEU A 1 129 ? -10.412 0.494 -29.157 1.00 24.38 110 LEU A C 1
ATOM 829 O O . LEU A 1 129 ? -9.924 0.930 -28.093 1.00 22.59 110 LEU A O 1
ATOM 834 N N . GLY A 1 130 ? -11.404 -0.385 -29.169 1.00 23.07 111 GLY A N 1
ATOM 835 C CA . GLY A 1 130 ? -12.052 -0.735 -27.888 1.00 22.96 111 GLY A CA 1
ATOM 836 C C . GLY A 1 130 ? -11.184 -1.719 -27.125 1.00 22.78 111 GLY A C 1
ATOM 837 O O . GLY A 1 130 ? -11.341 -1.928 -25.895 1.00 23.50 111 GLY A O 1
ATOM 838 N N . GLU A 1 131 ? -10.279 -2.378 -27.851 1.00 21.10 112 GLU A N 1
ATOM 839 C CA . GLU A 1 131 ? -9.545 -3.509 -27.297 1.00 21.86 112 GLU A CA 1
ATOM 840 C C . GLU A 1 131 ? -8.044 -3.317 -27.167 1.00 21.65 112 GLU A C 1
ATOM 841 O O . GLU A 1 131 ? -7.395 -4.080 -26.497 1.00 22.36 112 GLU A O 1
ATOM 847 N N . ASP A 1 132 ? -7.486 -2.349 -27.875 1.00 21.28 113 ASP A N 1
ATOM 848 C CA . ASP A 1 132 ? -6.053 -2.220 -28.007 1.00 19.88 113 ASP A CA 1
ATOM 849 C C . ASP A 1 132 ? -5.478 -1.166 -26.996 1.00 21.75 113 ASP A C 1
ATOM 850 O O . ASP A 1 132 ? -4.321 -0.771 -27.120 1.00 18.34 113 ASP A O 1
ATOM 855 N N . GLY A 1 133 ? -6.306 -0.689 -26.032 1.00 17.32 114 GLY A N 1
ATOM 856 C CA . GLY A 1 133 ? -5.771 0.221 -25.015 1.00 19.10 114 GLY A CA 1
ATOM 857 C C . GLY A 1 133 ? -6.160 1.629 -25.276 1.00 20.31 114 GLY A C 1
ATOM 858 O O . GLY A 1 133 ? -5.923 2.473 -24.403 1.00 18.87 114 GLY A O 1
ATOM 859 N N . SER A 1 134 ? -6.687 1.919 -26.507 1.00 17.96 115 SER A N 1
ATOM 860 C CA . SER A 1 134 ? -7.084 3.304 -26.817 1.00 17.87 115 SER A CA 1
ATOM 861 C C . SER A 1 134 ? -8.261 3.711 -25.949 1.00 17.48 115 SER A C 1
ATOM 862 O O . SER A 1 134 ? -8.232 4.771 -25.395 1.00 17.38 115 SER A O 1
ATOM 865 N N . LEU A 1 135 ? -9.302 2.878 -25.857 1.00 16.87 116 LEU A N 1
ATOM 866 C CA . LEU A 1 135 ? -10.483 3.236 -25.060 1.00 19.25 116 LEU A CA 1
ATOM 867 C C . LEU A 1 135 ? -10.094 3.345 -23.587 1.00 18.51 116 LEU A C 1
ATOM 868 O O . LEU A 1 135 ? -10.547 4.270 -22.847 1.00 19.63 116 LEU A O 1
ATOM 873 N N . GLN A 1 136 ? -9.230 2.440 -23.149 1.00 17.07 117 GLN A N 1
ATOM 874 C CA . GLN A 1 136 ? -8.730 2.388 -21.759 1.00 18.39 117 GLN A CA 1
ATOM 875 C C . GLN A 1 136 ? -7.984 3.693 -21.424 1.00 20.05 117 GLN A C 1
ATOM 876 O O . GLN A 1 136 ? -8.214 4.284 -20.372 1.00 18.22 117 GLN A O 1
ATOM 882 N N . GLY A 1 137 ? -7.190 4.192 -22.385 1.00 17.06 118 GLY A N 1
ATOM 883 C CA . GLY A 1 137 ? -6.523 5.467 -22.228 1.00 18.23 118 GLY A CA 1
ATOM 884 C C . GLY A 1 137 ? -7.488 6.619 -22.088 1.00 19.21 118 GLY A C 1
ATOM 885 O O . GLY A 1 137 ? -7.305 7.479 -21.235 1.00 19.65 118 GLY A O 1
ATOM 886 N N . LEU A 1 138 ? -8.502 6.634 -22.937 1.00 18.64 119 LEU A N 1
ATOM 887 C CA . LEU A 1 138 ? -9.542 7.653 -22.816 1.00 20.24 119 LEU A CA 1
ATOM 888 C C . LEU A 1 138 ? -10.176 7.594 -21.412 1.00 19.90 119 LEU A C 1
ATOM 889 O O . LEU A 1 138 ? -10.389 8.660 -20.829 1.00 20.15 119 LEU A O 1
ATOM 894 N N . LEU A 1 139 ? -10.530 6.395 -20.910 1.00 20.77 120 LEU A N 1
ATOM 895 C CA . LEU A 1 139 ? -11.148 6.244 -19.587 1.00 21.65 120 LEU A CA 1
ATOM 896 C C . LEU A 1 139 ? -10.236 6.710 -18.470 1.00 22.50 120 LEU A C 1
ATOM 897 O O . LEU A 1 139 ? -10.690 7.416 -17.518 1.00 23.16 120 LEU A O 1
ATOM 902 N N . ARG A 1 140 ? -8.975 6.316 -18.551 1.00 22.55 121 ARG A N 1
ATOM 903 C CA . ARG A 1 140 ? -7.920 6.901 -17.663 1.00 23.62 121 ARG A CA 1
ATOM 904 C C . ARG A 1 140 ? -7.842 8.403 -17.670 1.00 24.50 121 ARG A C 1
ATOM 905 O O . ARG A 1 140 ? -7.747 9.023 -16.602 1.00 23.36 121 ARG A O 1
ATOM 913 N N . MET A 1 141 ? -7.880 8.991 -18.870 1.00 24.70 122 MET A N 1
ATOM 914 C CA . MET A 1 141 ? -7.851 10.478 -19.007 1.00 25.37 122 MET A CA 1
ATOM 915 C C . MET A 1 141 ? -9.039 11.144 -18.304 1.00 26.29 122 MET A C 1
ATOM 916 O O . MET A 1 141 ? -8.930 12.322 -17.855 1.00 25.68 122 MET A O 1
ATOM 921 N N . ALA A 1 142 ? -10.147 10.415 -18.237 1.00 24.44 123 ALA A N 1
ATOM 922 C CA . ALA A 1 142 ? -11.376 10.935 -17.648 1.00 27.15 123 ALA A CA 1
ATOM 923 C C . ALA A 1 142 ? -11.505 10.524 -16.184 1.00 27.80 123 ALA A C 1
ATOM 924 O O . ALA A 1 142 ? -12.534 10.774 -15.562 1.00 28.38 123 ALA A O 1
ATOM 926 N N . ASN A 1 143 ? -10.467 9.891 -15.630 1.00 27.86 124 ASN A N 1
ATOM 927 C CA . ASN A 1 143 ? -10.429 9.456 -14.244 1.00 29.33 124 ASN A CA 1
ATOM 928 C C . ASN A 1 143 ? -11.608 8.471 -13.921 1.00 29.37 124 ASN A C 1
ATOM 929 O O . ASN A 1 143 ? -12.144 8.485 -12.823 1.00 26.13 124 ASN A O 1
ATOM 934 N N . LEU A 1 144 ? -12.000 7.650 -14.893 1.00 27.07 125 LEU A N 1
ATOM 935 C CA . LEU A 1 144 ? -13.036 6.658 -14.668 1.00 27.14 125 LEU A CA 1
ATOM 936 C C . LEU A 1 144 ? -12.473 5.280 -14.390 1.00 26.56 125 LEU A C 1
ATOM 937 O O . LEU A 1 144 ? -11.708 4.765 -15.187 1.00 28.00 125 LEU A O 1
ATOM 942 N N . PRO A 1 145 ? -12.891 4.656 -13.281 1.00 26.32 126 PRO A N 1
ATOM 943 C CA . PRO A 1 145 ? -12.578 3.257 -13.062 1.00 25.26 126 PRO A CA 1
ATOM 944 C C . PRO A 1 145 ? -13.219 2.445 -14.178 1.00 24.48 126 PRO A C 1
ATOM 945 O O . PRO A 1 145 ? -14.272 2.841 -14.741 1.00 24.40 126 PRO A O 1
ATOM 949 N N . PHE A 1 146 ? -12.555 1.354 -14.576 1.00 24.62 127 PHE A N 1
ATOM 950 C CA . PHE A 1 146 ? -13.112 0.512 -15.616 1.00 20.90 127 PHE A CA 1
ATOM 951 C C . PHE A 1 146 ? -12.682 -0.908 -15.481 1.00 20.92 127 PHE A C 1
ATOM 952 O O . PHE A 1 146 ? -11.601 -1.196 -14.956 1.00 20.18 127 PHE A O 1
ATOM 960 N N . VAL A 1 147 ? -13.516 -1.785 -16.031 1.00 19.43 128 VAL A N 1
ATOM 961 C CA . VAL A 1 147 ? -13.341 -3.203 -15.924 1.00 21.69 128 VAL A CA 1
ATOM 962 C C . VAL A 1 147 ? -12.296 -3.635 -16.955 1.00 18.55 128 VAL A C 1
ATOM 963 O O . VAL A 1 147 ? -12.301 -3.096 -18.083 1.00 19.60 128 VAL A O 1
ATOM 967 N N . GLY A 1 148 ? -11.422 -4.575 -16.608 1.00 18.17 129 GLY A N 1
ATOM 968 C CA . GLY A 1 148 ? -10.596 -5.209 -17.702 1.00 19.22 129 GLY A CA 1
ATOM 969 C C . GLY A 1 148 ? -9.161 -4.697 -17.638 1.00 19.13 129 GLY A C 1
ATOM 970 O O . GLY A 1 148 ? -8.764 -3.949 -16.711 1.00 17.98 129 GLY A O 1
ATOM 971 N N . SER A 1 149 ? -8.346 -5.136 -18.576 1.00 18.89 130 SER A N 1
ATOM 972 C CA . SER A 1 149 ? -6.924 -4.771 -18.581 1.00 19.39 130 SER A CA 1
ATOM 973 C C . SER A 1 149 ? -6.709 -3.264 -18.809 1.00 19.39 130 SER A C 1
ATOM 974 O O . SER A 1 149 ? -7.511 -2.602 -19.412 1.00 20.95 130 SER A O 1
ATOM 977 N N . GLY A 1 150 ? -5.668 -2.709 -18.216 1.00 19.32 131 GLY A N 1
ATOM 978 C CA . GLY A 1 150 ? -5.369 -1.306 -18.467 1.00 20.87 131 GLY A CA 1
ATOM 979 C C . GLY A 1 150 ? -4.799 -1.058 -19.848 1.00 19.02 131 GLY A C 1
ATOM 980 O O . GLY A 1 150 ? -4.835 -1.916 -20.708 1.00 19.91 131 GLY A O 1
ATOM 981 N N . VAL A 1 151 ? -4.192 0.093 -20.029 1.00 19.38 132 VAL A N 1
ATOM 982 C CA . VAL A 1 151 ? -3.619 0.495 -21.331 1.00 19.36 132 VAL A CA 1
ATOM 983 C C . VAL A 1 151 ? -2.555 -0.517 -21.829 1.00 19.38 132 VAL A C 1
ATOM 984 O O . VAL A 1 151 ? -2.697 -1.077 -22.922 1.00 20.37 132 VAL A O 1
ATOM 988 N N . LEU A 1 152 ? -1.498 -0.734 -21.035 1.00 19.63 133 LEU A N 1
ATOM 989 C CA . LEU A 1 152 ? -0.398 -1.644 -21.370 1.00 20.24 133 LEU A CA 1
ATOM 990 C C . LEU A 1 152 ? -0.868 -3.035 -21.607 1.00 19.58 133 LEU A C 1
ATOM 991 O O . LEU A 1 152 ? -0.511 -3.634 -22.641 1.00 20.48 133 LEU A O 1
ATOM 996 N N . GLY A 1 153 ? -1.646 -3.613 -20.686 1.00 19.28 134 GLY A N 1
ATOM 997 C CA . GLY A 1 153 ? -2.006 -5.007 -20.886 1.00 19.13 134 GLY A CA 1
ATOM 998 C C . GLY A 1 153 ? -2.853 -5.224 -22.119 1.00 17.97 134 GLY A C 1
ATOM 999 O O . GLY A 1 153 ? -2.703 -6.214 -22.835 1.00 19.49 134 GLY A O 1
ATOM 1000 N N . SER A 1 154 ? -3.759 -4.305 -22.370 1.00 17.83 135 SER A N 1
ATOM 1001 C CA . SER A 1 154 ? -4.635 -4.327 -23.578 1.00 18.73 135 SER A CA 1
ATOM 1002 C C . SER A 1 154 ? -3.828 -4.204 -24.867 1.00 17.66 135 SER A C 1
ATOM 1003 O O . SER A 1 154 ? -4.033 -4.948 -25.792 1.00 20.32 135 SER A O 1
ATOM 1006 N N . ALA A 1 155 ? -2.941 -3.219 -24.914 1.00 18.77 136 ALA A N 1
ATOM 1007 C CA . ALA A 1 155 ? -2.099 -2.925 -26.060 1.00 18.06 136 ALA A CA 1
ATOM 1008 C C . ALA A 1 155 ? -1.178 -4.109 -26.383 1.00 20.08 136 ALA A C 1
ATOM 1009 O O . ALA A 1 155 ? -1.077 -4.514 -27.560 1.00 20.29 136 ALA A O 1
ATOM 1011 N N . VAL A 1 156 ? -0.502 -4.668 -25.359 1.00 20.46 137 VAL A N 1
ATOM 1012 C CA . VAL A 1 156 ? 0.401 -5.804 -25.564 1.00 19.87 137 VAL A CA 1
ATOM 1013 C C . VAL A 1 156 ? -0.349 -7.054 -26.052 1.00 21.32 137 VAL A C 1
ATOM 1014 O O . VAL A 1 156 ? 0.055 -7.750 -27.041 1.00 21.05 137 VAL A O 1
ATOM 1018 N N . ALA A 1 157 ? -1.432 -7.371 -25.371 1.00 21.38 138 ALA A N 1
ATOM 1019 C CA . ALA A 1 157 ? -2.254 -8.532 -25.734 1.00 23.54 138 ALA A CA 1
ATOM 1020 C C . ALA A 1 157 ? -2.747 -8.429 -27.172 1.00 23.78 138 ALA A C 1
ATOM 1021 O O . ALA A 1 157 ? -2.783 -9.445 -27.890 1.00 22.77 138 ALA A O 1
ATOM 1023 N N . MET A 1 158 ? -3.139 -7.220 -27.574 1.00 25.88 139 MET A N 1
ATOM 1024 C CA . MET A 1 158 ? -3.719 -7.029 -28.898 1.00 28.08 139 MET A CA 1
ATOM 1025 C C . MET A 1 158 ? -2.651 -7.112 -30.014 1.00 28.04 139 MET A C 1
ATOM 1026 O O . MET A 1 158 ? -2.989 -7.458 -31.131 1.00 32.18 139 MET A O 1
ATOM 1031 N N . ASP A 1 159 ? -1.414 -6.739 -29.754 1.00 25.09 140 ASP A N 1
ATOM 1032 C CA . ASP A 1 159 ? -0.375 -6.866 -30.763 1.00 24.61 140 ASP A CA 1
ATOM 1033 C C . ASP A 1 159 ? 0.225 -8.270 -30.584 1.00 23.45 140 ASP A C 1
ATOM 1034 O O . ASP A 1 159 ? 1.005 -8.504 -29.662 1.00 21.22 140 ASP A O 1
ATOM 1039 N N . LYS A 1 160 ? -0.223 -9.217 -31.426 1.00 23.16 141 LYS A N 1
ATOM 1040 C CA . LYS A 1 160 ? 0.121 -10.629 -31.271 1.00 24.27 141 LYS A CA 1
ATOM 1041 C C . LYS A 1 160 ? 1.614 -10.890 -31.387 1.00 24.18 141 LYS A C 1
ATOM 1042 O O . LYS A 1 160 ? 2.110 -11.872 -30.873 1.00 25.35 141 LYS A O 1
ATOM 1048 N N . ASP A 1 161 ? 2.288 -10.063 -32.173 1.00 24.51 142 ASP A N 1
ATOM 1049 C CA . ASP A 1 161 ? 3.742 -10.063 -32.236 1.00 25.16 142 ASP A CA 1
ATOM 1050 C C . ASP A 1 161 ? 4.352 -9.725 -30.896 1.00 24.99 142 ASP A C 1
ATOM 1051 O O . ASP A 1 161 ? 5.147 -10.514 -30.319 1.00 22.84 142 ASP A O 1
ATOM 1056 N N . MET A 1 162 ? 3.980 -8.574 -30.364 1.00 23.76 143 MET A N 1
ATOM 1057 C CA . MET A 1 162 ? 4.577 -8.107 -29.088 1.00 24.45 143 MET A CA 1
ATOM 1058 C C . MET A 1 162 ? 4.232 -9.122 -27.967 1.00 22.66 143 MET A C 1
ATOM 1059 O O . MET A 1 162 ? 5.109 -9.553 -27.176 1.00 21.73 143 MET A O 1
ATOM 1064 N N . ALA A 1 163 ? 2.981 -9.549 -27.968 1.00 22.39 144 ALA A N 1
ATOM 1065 C CA . ALA A 1 163 ? 2.482 -10.557 -27.031 1.00 21.72 144 ALA A CA 1
ATOM 1066 C C . ALA A 1 163 ? 3.286 -11.882 -27.015 1.00 22.43 144 ALA A C 1
ATOM 1067 O O . ALA A 1 163 ? 3.695 -12.313 -25.980 1.00 19.94 144 ALA A O 1
ATOM 1069 N N . LYS A 1 164 ? 3.506 -12.501 -28.174 1.00 24.39 145 LYS A N 1
ATOM 1070 C CA . LYS A 1 164 ? 4.383 -13.682 -28.289 1.00 25.15 145 LYS A CA 1
ATOM 1071 C C . LYS A 1 164 ? 5.821 -13.467 -27.819 1.00 24.60 145 LYS A C 1
ATOM 1072 O O . LYS A 1 164 ? 6.431 -14.390 -27.222 1.00 25.03 145 LYS A O 1
ATOM 1078 N N . ARG A 1 165 ? 6.384 -12.292 -28.138 1.00 24.19 146 ARG A N 1
ATOM 1079 C CA . ARG A 1 165 ? 7.715 -11.913 -27.676 1.00 23.62 146 ARG A CA 1
ATOM 1080 C C . ARG A 1 165 ? 7.820 -11.799 -26.176 1.00 24.16 146 ARG A C 1
ATOM 1081 O O . ARG A 1 165 ? 8.777 -12.339 -25.612 1.00 23.21 146 ARG A O 1
ATOM 1089 N N . VAL A 1 166 ? 6.811 -11.210 -25.544 1.00 21.08 147 VAL A N 1
ATOM 1090 C CA . VAL A 1 166 ? 6.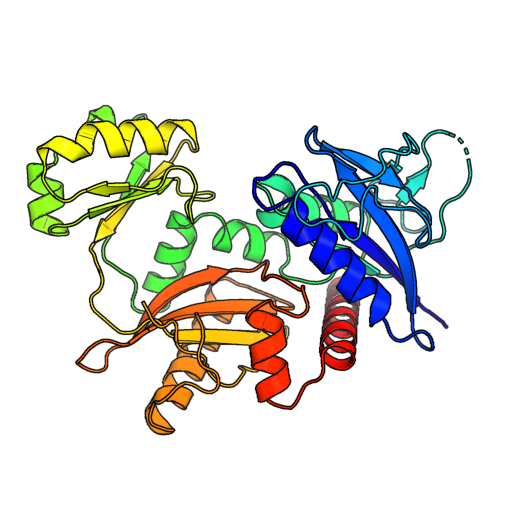785 -11.116 -24.103 1.00 24.25 147 VAL A CA 1
ATOM 1091 C C . VAL A 1 166 ? 6.601 -12.481 -23.404 1.00 23.80 147 VAL A C 1
ATOM 1092 O O . VAL A 1 166 ? 7.268 -12.752 -22.392 1.00 25.98 147 VAL A O 1
ATOM 1096 N N . LEU A 1 167 ? 5.703 -13.309 -23.936 1.00 24.48 148 LEU A N 1
ATOM 1097 C CA . LEU A 1 167 ? 5.464 -14.689 -23.447 1.00 26.20 148 LEU A CA 1
ATOM 1098 C C . LEU A 1 167 ? 6.730 -15.536 -23.626 1.00 27.90 148 LEU A C 1
ATOM 1099 O O . LEU A 1 167 ? 7.082 -16.320 -22.749 1.00 28.26 148 LEU A O 1
ATOM 1104 N N . ARG A 1 168 ? 7.425 -15.343 -24.752 1.00 29.60 149 ARG A N 1
ATOM 1105 C CA . ARG A 1 168 ? 8.632 -16.110 -25.077 1.00 31.54 149 ARG A CA 1
ATOM 1106 C C . ARG A 1 168 ? 9.695 -15.786 -24.057 1.00 31.95 149 ARG A C 1
ATOM 1107 O O . ARG A 1 168 ? 10.403 -16.694 -23.569 1.00 32.02 149 ARG A O 1
ATOM 1115 N N . ASP A 1 169 ? 9.820 -14.487 -23.762 1.00 30.15 150 ASP A N 1
ATOM 1116 C CA . ASP A 1 169 ? 10.745 -14.002 -22.726 1.00 30.23 150 ASP A CA 1
ATOM 1117 C C . ASP A 1 169 ? 10.390 -14.541 -21.366 1.00 30.30 150 ASP A C 1
ATOM 1118 O O . ASP A 1 169 ? 11.294 -14.828 -20.578 1.00 30.80 150 ASP A O 1
ATOM 1123 N N . ALA A 1 170 ? 9.092 -14.685 -21.064 1.00 30.25 151 ALA A N 1
ATOM 1124 C CA . ALA A 1 170 ? 8.672 -15.282 -19.771 1.00 30.49 151 ALA A CA 1
ATOM 1125 C C . ALA A 1 170 ? 8.870 -16.810 -19.739 1.00 31.34 151 ALA A C 1
ATOM 1126 O O . ALA A 1 170 ? 8.378 -17.437 -18.823 1.00 31.90 151 ALA A O 1
ATOM 1128 N N . ARG A 1 171 ? 9.528 -17.391 -20.745 1.00 33.35 152 ARG A N 1
ATOM 1129 C CA . ARG A 1 171 ? 9.795 -18.843 -20.793 1.00 37.24 152 ARG A CA 1
ATOM 1130 C C . ARG A 1 171 ? 8.485 -19.652 -20.906 1.00 35.60 152 ARG A C 1
ATOM 1131 O O . ARG A 1 171 ? 8.339 -20.748 -20.358 1.00 35.70 152 ARG A O 1
ATOM 1139 N N . LEU A 1 172 ? 7.517 -19.088 -21.628 1.00 34.01 153 LEU A N 1
ATOM 1140 C CA . LEU A 1 172 ? 6.308 -19.817 -21.958 1.00 32.28 153 LEU A CA 1
ATOM 1141 C C . LEU A 1 172 ? 6.459 -20.212 -23.396 1.00 32.23 153 LEU A C 1
ATOM 1142 O O . LEU A 1 172 ? 7.118 -19.520 -24.175 1.00 34.39 153 LEU A O 1
ATOM 1147 N N . ALA A 1 173 ? 5.876 -21.335 -23.750 1.00 31.98 154 ALA A N 1
ATOM 1148 C CA . ALA A 1 173 ? 5.998 -21.854 -25.098 1.00 31.66 154 ALA A CA 1
ATOM 1149 C C . ALA A 1 173 ? 4.976 -21.192 -26.001 1.00 31.30 154 ALA A C 1
ATOM 1150 O O . ALA A 1 173 ? 3.808 -21.114 -25.635 1.00 30.37 154 ALA A O 1
ATOM 1152 N N . VAL A 1 174 ? 5.443 -20.660 -27.133 1.00 30.68 155 VAL A N 1
ATOM 1153 C CA . VAL A 1 174 ? 4.554 -20.124 -28.178 1.00 30.60 155 VAL A CA 1
ATOM 1154 C C . VAL A 1 174 ? 4.929 -20.806 -29.497 1.00 31.65 155 VAL A C 1
ATOM 1155 O O . VAL A 1 174 ? 6.042 -21.303 -29.596 1.00 32.45 155 VAL A O 1
ATOM 1159 N N . ALA A 1 175 ? 4.035 -20.835 -30.484 1.00 32.23 156 ALA A N 1
ATOM 1160 C CA . ALA A 1 175 ? 4.397 -21.360 -31.806 1.00 32.64 156 ALA A CA 1
ATOM 1161 C C . ALA A 1 175 ? 5.486 -20.539 -32.426 1.00 33.38 156 ALA A C 1
ATOM 1162 O O . ALA A 1 175 ? 5.466 -19.312 -32.331 1.00 32.24 156 ALA A O 1
ATOM 1164 N N . PRO A 1 176 ? 6.499 -21.216 -32.993 1.00 33.46 157 PRO A N 1
ATOM 1165 C CA . PRO A 1 176 ? 7.490 -20.540 -33.774 1.00 34.14 157 PRO A CA 1
ATOM 1166 C C . PRO A 1 176 ? 6.840 -19.555 -34.810 1.00 32.23 157 PRO A C 1
ATOM 1167 O O . PRO A 1 176 ? 5.787 -19.827 -35.324 1.00 32.79 157 PRO A O 1
ATOM 1171 N N . PHE A 1 177 ? 7.444 -18.397 -35.027 1.00 32.64 158 PHE A N 1
ATOM 1172 C CA . PHE A 1 177 ? 6.855 -17.367 -35.878 1.00 32.31 158 PHE A CA 1
ATOM 1173 C C . PHE A 1 177 ? 7.900 -16.348 -36.317 1.00 33.05 158 PHE A C 1
ATOM 1174 O O . PHE A 1 177 ? 8.900 -16.149 -35.627 1.00 34.17 158 PHE A O 1
ATOM 1182 N N . VAL A 1 178 ? 7.612 -15.710 -37.451 1.00 32.49 159 VAL A N 1
ATOM 1183 C CA . VAL A 1 178 ? 8.310 -14.538 -37.967 1.00 35.00 159 VAL A CA 1
ATOM 1184 C C . VAL A 1 178 ? 7.296 -13.398 -38.162 1.00 34.91 159 VAL A C 1
ATOM 1185 O O . VAL A 1 178 ? 6.164 -13.657 -38.456 1.00 35.68 159 VAL A O 1
ATOM 1189 N N . CYS A 1 179 ? 7.696 -12.142 -37.997 1.00 35.13 160 CYS A N 1
ATOM 1190 C CA . CYS A 1 179 ? 6.791 -11.037 -38.189 1.00 35.98 160 CYS A CA 1
ATOM 1191 C C . CYS A 1 179 ? 7.367 -10.134 -39.271 1.00 37.23 160 CYS A C 1
ATOM 1192 O O . CYS A 1 179 ? 8.564 -9.787 -39.202 1.00 38.62 160 CYS A O 1
ATOM 1195 N N . PHE A 1 180 ? 6.551 -9.817 -40.291 1.00 37.42 161 PHE A N 1
ATOM 1196 C CA . PHE A 1 180 ? 6.880 -8.830 -41.342 1.00 38.40 161 PHE A CA 1
ATOM 1197 C C . PHE A 1 180 ? 6.041 -7.537 -41.259 1.00 39.76 161 PHE A C 1
ATOM 1198 O O . PHE A 1 180 ? 4.842 -7.585 -40.952 1.00 38.25 161 PHE A O 1
ATOM 1206 N N . ASP A 1 181 ? 6.659 -6.398 -41.572 1.00 41.98 162 ASP A N 1
ATOM 1207 C CA . ASP A 1 181 ? 5.898 -5.164 -41.871 1.00 44.59 162 ASP A CA 1
ATOM 1208 C C . ASP A 1 181 ? 5.870 -5.018 -43.392 1.00 46.08 162 ASP A C 1
ATOM 1209 O O . ASP A 1 181 ? 6.471 -5.870 -44.057 1.00 45.45 162 ASP A O 1
ATOM 1214 N N . ARG A 1 182 ? 5.213 -4.002 -43.976 1.00 48.60 163 ARG A N 1
ATOM 1215 C CA . ARG A 1 182 ? 5.314 -3.895 -45.457 1.00 52.58 163 ARG A CA 1
ATOM 1216 C C . ARG A 1 182 ? 6.711 -3.639 -46.027 1.00 53.24 163 ARG A C 1
ATOM 1217 O O . ARG A 1 182 ? 6.998 -4.053 -47.135 1.00 54.25 163 ARG A O 1
ATOM 1225 N N . HIS A 1 183 ? 7.566 -2.959 -45.269 1.00 55.00 164 HIS A N 1
ATOM 1226 C CA . HIS A 1 183 ? 8.931 -2.647 -45.714 1.00 56.46 164 HIS A CA 1
ATOM 1227 C C . HIS A 1 183 ? 9.769 -3.897 -45.839 1.00 56.65 164 HIS A C 1
ATOM 1228 O O . HIS A 1 183 ? 10.792 -3.927 -46.532 1.00 57.87 164 HIS A O 1
ATOM 1235 N N . THR A 1 184 ? 9.311 -4.952 -45.197 1.00 56.30 165 THR A N 1
ATOM 1236 C CA . THR A 1 184 ? 10.086 -6.150 -45.120 1.00 56.12 165 THR A CA 1
ATOM 1237 C C . THR A 1 184 ? 9.391 -7.387 -45.770 1.00 56.08 165 THR A C 1
ATOM 1238 O O . THR A 1 184 ? 10.052 -8.395 -46.116 1.00 55.31 165 THR A O 1
ATOM 1242 N N . ALA A 1 185 ? 8.077 -7.247 -45.976 1.00 56.14 166 ALA A N 1
ATOM 1243 C CA . ALA A 1 185 ? 7.183 -8.252 -46.558 1.00 56.66 166 ALA A CA 1
ATOM 1244 C C . ALA A 1 185 ? 7.458 -8.513 -48.020 1.00 57.48 166 ALA A C 1
ATOM 1245 O O . ALA A 1 185 ? 7.180 -9.602 -48.520 1.00 56.86 166 ALA A O 1
ATOM 1247 N N . ALA A 1 186 ? 7.982 -7.497 -48.710 1.00 58.52 167 ALA A N 1
ATOM 1248 C CA . ALA A 1 186 ? 8.383 -7.634 -50.109 1.00 59.14 167 ALA A CA 1
ATOM 1249 C C . ALA A 1 186 ? 9.654 -8.496 -50.191 1.00 59.33 167 ALA A C 1
ATOM 1250 O O . ALA A 1 186 ? 9.966 -9.058 -51.247 1.00 59.77 167 ALA A O 1
ATOM 1252 N N . HIS A 1 187 ? 10.376 -8.618 -49.070 1.00 59.12 168 HIS A N 1
ATOM 1253 C CA . HIS A 1 187 ? 11.579 -9.454 -49.030 1.00 58.81 168 HIS A CA 1
ATOM 1254 C C . HIS A 1 187 ? 11.336 -10.894 -48.601 1.00 57.69 168 HIS A C 1
ATOM 1255 O O . HIS A 1 187 ? 12.291 -11.683 -48.504 1.00 58.20 168 HIS A O 1
ATOM 1262 N N . ALA A 1 188 ? 10.078 -11.237 -48.340 1.00 55.93 169 ALA A N 1
ATOM 1263 C CA . ALA A 1 188 ? 9.751 -12.544 -47.760 1.00 54.01 169 ALA A CA 1
ATOM 1264 C C . ALA A 1 188 ? 10.040 -13.706 -48.731 1.00 52.79 169 ALA A C 1
ATOM 1265 O O . ALA A 1 188 ? 9.542 -13.748 -49.875 1.00 53.47 169 ALA A O 1
ATOM 1267 N N . ASP A 1 189 ? 10.832 -14.654 -48.261 1.00 50.54 170 ASP A N 1
ATOM 1268 C CA . ASP A 1 189 ? 11.173 -15.838 -49.040 1.00 49.43 170 ASP A CA 1
ATOM 1269 C C . ASP A 1 189 ? 10.413 -17.073 -48.491 1.00 48.02 170 ASP A C 1
ATOM 1270 O O . ASP A 1 189 ? 10.720 -17.531 -47.383 1.00 46.72 170 ASP A O 1
ATOM 1275 N N . VAL A 1 190 ? 9.428 -17.597 -49.247 1.00 46.65 171 VAL A N 1
ATOM 1276 C CA . VAL A 1 190 ? 8.658 -18.730 -48.746 1.00 45.84 171 VAL A CA 1
ATOM 1277 C C . VAL A 1 190 ? 9.582 -19.870 -48.374 1.00 46.13 171 VAL A C 1
ATOM 1278 O O . VAL A 1 190 ? 9.353 -20.517 -47.338 1.00 44.99 171 VAL A O 1
ATOM 1282 N N . ASP A 1 191 ? 10.609 -20.131 -49.221 1.00 44.82 172 ASP A N 1
ATOM 1283 C CA . ASP A 1 191 ? 11.445 -21.307 -49.050 1.00 45.14 172 ASP A CA 1
ATOM 1284 C C . ASP A 1 191 ? 12.090 -21.295 -47.682 1.00 44.23 172 ASP A C 1
ATOM 1285 O O . ASP A 1 191 ? 12.026 -22.304 -46.980 1.00 44.35 172 ASP A O 1
ATOM 1290 N N . THR A 1 192 ? 12.686 -20.157 -47.305 1.00 43.86 173 THR A N 1
ATOM 1291 C CA . THR A 1 192 ? 13.347 -19.988 -46.010 1.00 44.59 173 THR A CA 1
ATOM 1292 C C . THR A 1 192 ? 12.332 -20.079 -44.866 1.00 44.68 173 THR A C 1
ATOM 1293 O O . THR A 1 192 ? 12.624 -20.654 -43.808 1.00 44.50 173 THR A O 1
ATOM 1297 N N . LEU A 1 193 ? 11.150 -19.488 -45.072 1.00 44.28 174 LEU A N 1
ATOM 1298 C CA . LEU A 1 193 ? 10.081 -19.525 -44.039 1.00 44.27 174 LEU A CA 1
ATOM 1299 C C . LEU A 1 193 ? 9.605 -20.960 -43.857 1.00 44.23 174 LEU A C 1
ATOM 1300 O O . LEU A 1 193 ? 9.393 -21.429 -42.738 1.00 43.45 174 LEU A O 1
ATOM 1305 N N . ILE A 1 194 ? 9.437 -21.669 -44.965 1.00 44.70 175 ILE A N 1
ATOM 1306 C CA . ILE A 1 194 ? 9.042 -23.033 -44.765 1.00 45.93 175 ILE A CA 1
ATOM 1307 C C . ILE A 1 194 ? 10.120 -23.964 -44.228 1.00 46.18 175 ILE A C 1
ATOM 1308 O O . ILE A 1 194 ? 9.779 -24.891 -43.512 1.00 46.41 175 ILE A O 1
ATOM 1313 N N . ALA A 1 195 ? 11.400 -23.667 -44.476 1.00 46.31 176 ALA A N 1
ATOM 1314 C CA . ALA A 1 195 ? 12.497 -24.387 -43.787 1.00 46.25 176 ALA A CA 1
ATOM 1315 C C . ALA A 1 195 ? 12.527 -24.211 -42.293 1.00 46.49 176 ALA A C 1
ATOM 1316 O O . ALA A 1 195 ? 12.961 -25.122 -41.569 1.00 45.91 176 ALA A O 1
ATOM 1318 N N . GLN A 1 196 ? 12.101 -23.032 -41.829 1.00 45.32 177 GLN A N 1
ATOM 1319 C CA . GLN A 1 196 ? 12.159 -22.651 -40.423 1.00 44.78 177 GLN A CA 1
ATOM 1320 C C . GLN A 1 196 ? 10.897 -23.052 -39.642 1.00 42.48 177 GLN A C 1
ATOM 1321 O O . GLN A 1 196 ? 10.971 -23.437 -38.467 1.00 42.27 177 GLN A O 1
ATOM 1327 N N . LEU A 1 197 ? 9.742 -22.921 -40.295 1.00 40.00 178 LEU A N 1
ATOM 1328 C CA . LEU A 1 197 ? 8.426 -22.984 -39.621 1.00 38.11 178 LEU A CA 1
ATOM 1329 C C . LEU A 1 197 ? 7.561 -24.143 -40.078 1.00 37.64 178 LEU A C 1
ATOM 1330 O O . LEU A 1 197 ? 6.549 -24.445 -39.427 1.00 37.64 178 LEU A O 1
ATOM 1335 N N . GLY A 1 198 ? 7.878 -24.714 -41.242 1.00 36.53 179 GLY A N 1
ATOM 1336 C CA . GLY A 1 198 ? 7.096 -25.833 -41.771 1.00 35.44 179 GLY A CA 1
ATOM 1337 C C . GLY A 1 198 ? 5.863 -25.463 -42.566 1.00 35.97 179 GLY A C 1
ATOM 1338 O O . GLY A 1 198 ? 5.720 -24.315 -42.988 1.00 35.69 179 GLY A O 1
ATOM 1339 N N . LEU A 1 199 ? 4.989 -26.438 -42.781 1.00 36.03 180 LEU A N 1
ATOM 1340 C CA . LEU A 1 199 ? 3.769 -26.281 -43.541 1.00 38.14 180 LEU A CA 1
ATOM 1341 C C . LEU A 1 199 ? 2.725 -27.169 -42.835 1.00 39.13 180 LEU A C 1
ATOM 1342 O O . LEU A 1 199 ? 3.046 -28.287 -42.425 1.00 40.18 180 LEU A O 1
ATOM 1347 N N . PRO A 1 200 ? 1.486 -26.672 -42.636 1.00 38.63 181 PRO A N 1
ATOM 1348 C CA . PRO A 1 200 ? 0.983 -25.420 -43.148 1.00 38.17 181 PRO A CA 1
ATOM 1349 C C . PRO A 1 200 ? 1.532 -24.232 -42.346 1.00 37.70 181 PRO A C 1
ATOM 1350 O O . PRO A 1 200 ? 2.048 -24.414 -41.234 1.00 37.28 181 PRO A O 1
ATOM 1354 N N . LEU A 1 201 ? 1.465 -23.042 -42.938 1.00 37.90 182 LEU A N 1
ATOM 1355 C CA . LEU A 1 201 ? 1.802 -21.805 -42.213 1.00 38.30 182 LEU A CA 1
ATOM 1356 C C . LEU A 1 201 ? 0.519 -21.048 -41.938 1.00 38.04 182 LEU A C 1
ATOM 1357 O O . LEU A 1 201 ? -0.458 -21.110 -42.734 1.00 38.66 182 LEU A O 1
ATOM 1362 N N . PHE A 1 202 ? 0.497 -20.347 -40.818 1.00 36.36 183 PHE A N 1
ATOM 1363 C CA . PHE A 1 202 ? -0.646 -19.517 -40.491 1.00 34.75 183 PHE A CA 1
ATOM 1364 C C . PHE A 1 202 ? -0.227 -18.073 -40.617 1.00 32.45 183 PHE A C 1
ATOM 1365 O O . PHE A 1 202 ? 0.721 -17.619 -39.968 1.00 30.75 183 PHE A O 1
ATOM 1373 N N . VAL A 1 203 ? -0.920 -17.369 -41.494 1.00 30.96 184 VAL A N 1
ATOM 1374 C CA . VAL A 1 203 ? -0.605 -15.969 -41.740 1.00 30.05 184 VAL A CA 1
ATOM 1375 C C . VAL A 1 203 ? -1.714 -15.071 -41.177 1.00 29.47 184 VAL A C 1
ATOM 1376 O O . VAL A 1 203 ? -2.864 -15.309 -41.435 1.00 29.96 184 VAL A O 1
ATOM 1380 N N . LYS A 1 204 ? -1.357 -14.004 -40.483 1.00 27.24 185 LYS A N 1
ATOM 1381 C CA . LYS A 1 204 ? -2.394 -13.178 -39.870 1.00 28.12 185 LYS A CA 1
ATOM 1382 C C . LYS A 1 204 ? -1.826 -11.817 -39.540 1.00 27.25 185 LYS A C 1
ATOM 1383 O O . LYS A 1 204 ? -0.623 -11.682 -39.307 1.00 27.75 185 LYS A O 1
ATOM 1389 N N . PRO A 1 205 ? -2.692 -10.806 -39.505 1.00 26.92 186 PRO A N 1
ATOM 1390 C CA . PRO A 1 205 ? -2.261 -9.477 -39.167 1.00 26.46 186 PRO A CA 1
ATOM 1391 C C . PRO A 1 205 ? -1.969 -9.462 -37.664 1.00 26.04 186 PRO A C 1
ATOM 1392 O O . PRO A 1 205 ? -2.599 -10.194 -36.946 1.00 24.84 186 PRO A O 1
ATOM 1396 N N . ALA A 1 206 ? -1.004 -8.675 -37.226 1.00 24.68 187 ALA A N 1
ATOM 1397 C CA . ALA A 1 206 ? -0.579 -8.746 -35.822 1.00 29.54 187 ALA A CA 1
ATOM 1398 C C . ALA A 1 206 ? -1.608 -8.145 -34.843 1.00 31.75 187 ALA A C 1
ATOM 1399 O O . ALA A 1 206 ? -1.828 -8.707 -33.787 1.00 31.61 187 ALA A O 1
ATOM 1401 N N . ASN A 1 207 ? -2.312 -7.096 -35.261 1.00 36.33 188 ASN A N 1
ATOM 1402 C CA . ASN A 1 207 ? -3.346 -6.406 -34.470 1.00 41.64 188 ASN A CA 1
ATOM 1403 C C . ASN A 1 207 ? -4.653 -6.674 -35.137 1.00 45.38 188 ASN A C 1
ATOM 1404 O O . ASN A 1 207 ? -4.892 -6.176 -36.249 1.00 46.30 188 ASN A O 1
ATOM 1409 N N . GLN A 1 208 ? -5.496 -7.417 -34.419 1.00 49.57 189 GLN A N 1
ATOM 1410 C CA . GLN A 1 208 ? -6.494 -8.420 -34.915 1.00 52.89 189 GLN A CA 1
ATOM 1411 C C . GLN A 1 208 ? -5.844 -9.755 -35.371 1.00 54.77 189 GLN A C 1
ATOM 1412 O O . GLN A 1 208 ? -4.706 -10.078 -34.949 1.00 55.34 189 GLN A O 1
ATOM 1418 N N . GLY A 1 209 ? -6.563 -10.537 -36.185 1.00 56.80 190 GLY A N 1
ATOM 1419 C CA . GLY A 1 209 ? -6.047 -11.816 -36.726 1.00 58.65 190 GLY A CA 1
ATOM 1420 C C . GLY A 1 209 ? -6.572 -13.097 -36.066 1.00 60.28 190 GLY A C 1
ATOM 1421 O O . GLY A 1 209 ? -5.839 -14.086 -35.961 1.00 60.66 190 GLY A O 1
ATOM 1422 N N . SER A 1 210 ? -7.828 -13.057 -35.587 1.00 60.99 191 SER A N 1
ATOM 1423 C CA . SER A 1 210 ? -8.606 -14.252 -35.227 1.00 60.50 191 SER A CA 1
ATOM 1424 C C . SER A 1 210 ? -9.841 -14.102 -36.094 1.00 60.61 191 SER A C 1
ATOM 1425 O O . SER A 1 210 ? -10.680 -13.202 -35.861 1.00 61.37 191 SER A O 1
ATOM 1428 N N . SER A 1 211 ? -9.944 -14.958 -37.104 1.00 59.57 192 SER A N 1
ATOM 1429 C CA . SER A 1 211 ? -10.842 -14.706 -38.242 1.00 58.80 192 SER A CA 1
ATOM 1430 C C . SER A 1 211 ? -10.209 -13.711 -39.244 1.00 57.19 192 SER A C 1
ATOM 1431 O O . SER A 1 211 ? -9.684 -14.139 -40.284 1.00 57.51 192 SER A O 1
ATOM 1434 N N . VAL A 1 212 ? -10.222 -12.408 -38.960 1.00 54.97 193 VAL A N 1
ATOM 1435 C CA . VAL A 1 212 ? -10.051 -11.457 -40.093 1.00 53.22 193 VAL A CA 1
ATOM 1436 C C . VAL A 1 212 ? -8.621 -11.375 -40.597 1.00 51.13 193 VAL A C 1
ATOM 1437 O O . VAL A 1 212 ? -7.682 -11.162 -39.805 1.00 50.97 193 VAL A O 1
ATOM 1441 N N . GLY A 1 213 ? -8.475 -11.528 -41.912 1.00 48.51 194 GLY A N 1
ATOM 1442 C CA . GLY A 1 213 ? -7.179 -11.451 -42.586 1.00 45.15 194 GLY A CA 1
ATOM 1443 C C . GLY A 1 213 ? -6.302 -12.687 -42.439 1.00 42.67 194 GLY A C 1
ATOM 1444 O O . GLY A 1 213 ? -5.106 -12.665 -42.816 1.00 42.08 194 GLY A O 1
ATOM 1445 N N . VAL A 1 214 ? -6.888 -13.760 -41.897 1.00 40.70 195 VAL A N 1
ATOM 1446 C CA . VAL A 1 214 ? -6.130 -14.983 -41.521 1.00 38.98 195 VAL A CA 1
ATOM 1447 C C . VAL A 1 214 ? -6.132 -15.973 -42.666 1.00 38.14 195 VAL A C 1
ATOM 1448 O O . VAL A 1 214 ? -7.174 -16.167 -43.276 1.00 36.91 195 VAL A O 1
ATOM 1452 N N . SER A 1 215 ? -4.994 -16.636 -42.907 1.00 37.41 196 SER A N 1
ATOM 1453 C CA . SER A 1 215 ? -4.928 -17.726 -43.902 1.00 37.41 196 SER A CA 1
ATOM 1454 C C . SER A 1 215 ? -4.099 -18.880 -43.375 1.00 38.44 196 SER A C 1
ATOM 1455 O O . SER A 1 215 ? -3.101 -18.687 -42.688 1.00 37.33 196 SER A O 1
ATOM 1458 N N . GLN A 1 216 ? -4.561 -20.084 -43.689 1.00 40.13 197 GLN A N 1
ATOM 1459 C CA . GLN A 1 216 ? -3.780 -21.280 -43.512 1.00 42.13 197 GLN A CA 1
ATOM 1460 C C . GLN A 1 216 ? -3.157 -21.575 -44.886 1.00 41.84 197 GLN A C 1
ATOM 1461 O O . GLN A 1 216 ? -3.865 -21.921 -45.829 1.00 41.52 197 GLN A O 1
ATOM 1467 N N . VAL A 1 217 ? -1.853 -21.382 -45.013 1.00 42.40 198 VAL A N 1
ATOM 1468 C CA . VAL A 1 217 ? -1.218 -21.678 -46.273 1.00 43.79 198 VAL A CA 1
ATOM 1469 C C . VAL A 1 217 ? -0.653 -23.112 -46.244 1.00 45.57 198 VAL A C 1
ATOM 1470 O O . VAL A 1 217 ? 0.152 -23.458 -45.360 1.00 44.31 198 VAL A O 1
ATOM 1474 N N . ARG A 1 218 ? -1.163 -23.927 -47.178 1.00 48.06 199 ARG A N 1
ATOM 1475 C CA . ARG A 1 218 ? -0.864 -25.382 -47.294 1.00 50.18 199 ARG A CA 1
ATOM 1476 C C . ARG A 1 218 ? 0.264 -25.728 -48.277 1.00 51.41 199 ARG A C 1
ATOM 1477 O O . ARG A 1 218 ? 0.808 -26.832 -48.223 1.00 51.78 199 ARG A O 1
ATOM 1485 N N . THR A 1 219 ? 0.565 -24.813 -49.199 1.00 51.99 200 THR A N 1
ATOM 1486 C CA . THR A 1 219 ? 1.672 -24.956 -50.161 1.00 52.73 200 THR A CA 1
ATOM 1487 C C . THR A 1 219 ? 2.321 -23.595 -50.281 1.00 53.66 200 THR A C 1
ATOM 1488 O O . THR A 1 219 ? 1.637 -22.579 -50.058 1.00 53.72 200 THR A O 1
ATOM 1492 N N . ALA A 1 220 ? 3.621 -23.563 -50.605 1.00 53.89 201 ALA A N 1
ATOM 1493 C CA . ALA A 1 220 ? 4.363 -22.300 -50.766 1.00 54.58 201 ALA A CA 1
ATOM 1494 C C . ALA A 1 220 ? 3.745 -21.355 -51.802 1.00 54.48 201 ALA A C 1
ATOM 1495 O O . ALA A 1 220 ? 3.892 -20.139 -51.689 1.00 54.70 201 ALA A O 1
ATOM 1497 N N . ASP A 1 221 ? 3.059 -21.911 -52.806 1.00 54.63 202 ASP A N 1
ATOM 1498 C CA . ASP A 1 221 ? 2.371 -21.093 -53.823 1.00 54.16 202 ASP A CA 1
ATOM 1499 C C . ASP A 1 221 ? 1.291 -20.176 -53.251 1.00 52.51 202 ASP A C 1
ATOM 1500 O O . ASP A 1 221 ? 1.001 -19.097 -53.812 1.00 52.01 202 ASP A O 1
ATOM 1505 N N . ALA A 1 222 ? 0.639 -20.646 -52.186 1.00 49.98 203 ALA A N 1
ATOM 1506 C CA . ALA A 1 222 ? -0.469 -19.888 -51.606 1.00 47.90 203 ALA A CA 1
ATOM 1507 C C . ALA A 1 222 ? -0.015 -18.734 -50.667 1.00 45.87 203 ALA A C 1
ATOM 1508 O O . ALA A 1 222 ? -0.850 -17.974 -50.153 1.00 43.90 203 ALA A O 1
ATOM 1510 N N . PHE A 1 223 ? 1.292 -18.616 -50.475 1.00 43.69 204 PHE A N 1
ATOM 1511 C CA . PHE A 1 223 ? 1.826 -17.759 -49.451 1.00 43.04 204 PHE A CA 1
ATOM 1512 C C . PHE A 1 223 ? 1.674 -16.307 -49.819 1.00 43.12 204 PHE A C 1
ATOM 1513 O O . PHE A 1 223 ? 1.154 -15.491 -49.036 1.00 41.86 204 PHE A O 1
ATOM 1521 N N . ALA A 1 224 ? 2.104 -15.983 -51.036 1.00 42.65 205 ALA A N 1
ATOM 1522 C CA . ALA A 1 224 ? 2.162 -14.618 -51.469 1.00 41.82 205 ALA A CA 1
ATOM 1523 C C . ALA A 1 224 ? 0.822 -13.949 -51.293 1.00 41.29 205 ALA A C 1
ATOM 1524 O O . ALA A 1 224 ? 0.782 -12.813 -50.824 1.00 42.29 205 ALA A O 1
ATOM 1526 N N . ALA A 1 225 ? -0.279 -14.635 -51.630 1.00 40.20 206 ALA A N 1
ATOM 1527 C CA . ALA A 1 225 ? -1.634 -14.093 -51.446 1.00 39.96 206 ALA A CA 1
ATOM 1528 C C . ALA A 1 225 ? -2.062 -13.856 -49.962 1.00 39.70 206 ALA A C 1
ATOM 1529 O O . ALA A 1 225 ? -2.717 -12.862 -49.633 1.00 39.32 206 ALA A O 1
ATOM 1531 N N . ALA A 1 226 ? -1.754 -14.834 -49.106 1.00 38.64 207 ALA A N 1
ATOM 1532 C CA . ALA A 1 226 ? -1.960 -14.747 -47.641 1.00 36.98 207 ALA A CA 1
ATOM 1533 C C . ALA A 1 226 ? -1.231 -13.530 -47.081 1.00 36.18 207 ALA A C 1
ATOM 1534 O O . ALA A 1 226 ? -1.830 -12.759 -46.333 1.00 36.39 207 ALA A O 1
ATOM 1536 N N . LEU A 1 227 ? 0.045 -13.367 -47.432 1.00 35.09 208 LEU A N 1
ATOM 1537 C CA . LEU A 1 227 ? 0.826 -12.246 -46.943 1.00 36.04 208 LEU A CA 1
ATOM 1538 C C . LEU A 1 227 ? 0.251 -10.866 -47.345 1.00 35.17 208 LEU A C 1
ATOM 1539 O O . LEU A 1 227 ? 0.149 -9.944 -46.510 1.00 34.17 208 LEU A O 1
ATOM 1544 N N . ALA A 1 228 ? -0.149 -10.740 -48.599 1.00 34.16 209 ALA A N 1
ATOM 1545 C CA . ALA A 1 228 ? -0.847 -9.580 -49.144 1.00 34.46 209 ALA A CA 1
ATOM 1546 C C . ALA A 1 228 ? -2.212 -9.343 -48.486 1.00 33.53 209 ALA A C 1
ATOM 1547 O O . ALA A 1 228 ? -2.557 -8.223 -48.124 1.00 32.78 209 ALA A O 1
ATOM 1549 N N . LEU A 1 229 ? -3.002 -10.389 -48.264 1.00 33.36 210 LEU A N 1
ATOM 1550 C CA . LEU A 1 229 ? -4.314 -10.190 -47.608 1.00 34.23 210 LEU A CA 1
ATOM 1551 C C . LEU A 1 229 ? -4.146 -9.698 -46.149 1.00 33.82 210 LEU A C 1
ATOM 1552 O O . LEU A 1 229 ? -4.866 -8.832 -45.661 1.00 33.72 210 LEU A O 1
ATOM 1557 N N . ALA A 1 230 ? -3.194 -10.288 -45.457 1.00 32.48 211 ALA A N 1
ATOM 1558 C CA . ALA A 1 230 ? -2.950 -9.921 -44.058 1.00 32.99 211 ALA A CA 1
ATOM 1559 C C . ALA A 1 230 ? -2.546 -8.418 -43.910 1.00 33.45 211 ALA A C 1
ATOM 1560 O O . ALA A 1 230 ? -2.972 -7.662 -42.990 1.00 32.97 211 ALA A O 1
ATOM 1562 N N . LEU A 1 231 ? -1.719 -7.991 -44.837 1.00 34.64 212 LEU A N 1
ATOM 1563 C CA . LEU A 1 231 ? -1.177 -6.638 -44.857 1.00 35.37 212 LEU A CA 1
ATOM 1564 C C . LEU A 1 231 ? -2.218 -5.589 -45.217 1.00 36.44 212 LEU A C 1
ATOM 1565 O O . LEU A 1 231 ? -1.909 -4.420 -45.108 1.00 37.21 212 LEU A O 1
ATOM 1570 N N . ALA A 1 232 ? -3.438 -5.977 -45.620 1.00 36.62 213 ALA A N 1
ATOM 1571 C CA . ALA A 1 232 ? -4.519 -5.011 -45.804 1.00 37.44 213 ALA A CA 1
ATOM 1572 C C . ALA A 1 232 ? -5.176 -4.657 -44.492 1.00 38.65 213 ALA A C 1
ATOM 1573 O O . ALA A 1 232 ? -5.867 -3.646 -44.391 1.00 38.29 213 ALA A O 1
ATOM 1575 N N . TYR A 1 233 ? -4.937 -5.467 -43.470 1.00 39.18 214 TYR A N 1
ATOM 1576 C CA . TYR A 1 233 ? -5.573 -5.286 -42.175 1.00 40.00 214 TYR A CA 1
ATOM 1577 C C . TYR A 1 233 ? -4.616 -4.727 -41.143 1.00 39.71 214 TYR A C 1
ATOM 1578 O O . TYR A 1 233 ? -5.026 -4.147 -40.145 1.00 39.29 214 TYR A O 1
ATOM 1587 N N . ASP A 1 234 ? -3.320 -4.901 -41.354 1.00 39.76 215 ASP A N 1
ATOM 1588 C CA . ASP A 1 234 ? -2.371 -4.331 -40.432 1.00 39.94 215 ASP A CA 1
ATOM 1589 C C . ASP A 1 234 ? -1.082 -4.065 -41.177 1.00 39.24 215 ASP A C 1
ATOM 1590 O O . ASP A 1 234 ? -0.836 -4.622 -42.287 1.00 38.72 215 ASP A O 1
ATOM 1595 N N . HIS A 1 235 ? -0.263 -3.212 -40.563 1.00 37.70 216 HIS A N 1
ATOM 1596 C CA . HIS A 1 235 ? 1.088 -2.883 -41.041 1.00 36.91 216 HIS A CA 1
ATOM 1597 C C . HIS A 1 235 ? 2.128 -3.915 -40.644 1.00 34.98 216 HIS A C 1
ATOM 1598 O O . HIS A 1 235 ? 3.243 -3.859 -41.086 1.00 35.50 216 HIS A O 1
ATOM 1605 N N . LYS A 1 236 ? 1.729 -4.862 -39.822 1.00 34.49 217 LYS A N 1
ATOM 1606 C CA . LYS A 1 236 ? 2.584 -5.960 -39.350 1.00 32.85 217 LYS A CA 1
ATOM 1607 C C . LYS A 1 236 ? 1.840 -7.281 -39.504 1.00 31.62 217 LYS A C 1
ATOM 1608 O O . LYS A 1 236 ? 0.648 -7.379 -39.170 1.00 30.43 217 LYS A O 1
ATOM 1614 N N . VAL A 1 237 ? 2.539 -8.312 -39.994 1.00 29.55 218 VAL A N 1
ATOM 1615 C CA . VAL A 1 237 ? 1.865 -9.572 -40.243 1.00 28.84 218 VAL A CA 1
ATOM 1616 C C . VAL A 1 237 ? 2.644 -10.687 -39.620 1.00 27.73 218 VAL A C 1
ATOM 1617 O O . VAL A 1 237 ? 3.831 -10.691 -39.733 1.00 27.14 218 VAL A O 1
ATOM 1621 N N . LEU A 1 238 ? 1.970 -11.641 -38.984 1.00 28.06 219 LEU A N 1
ATOM 1622 C CA . LEU A 1 238 ? 2.655 -12.764 -38.398 1.00 30.62 219 LEU A CA 1
ATOM 1623 C C . LEU A 1 238 ? 2.629 -13.969 -39.299 1.00 30.66 219 LEU A C 1
ATOM 1624 O O . LEU A 1 238 ? 1.632 -14.225 -39.926 1.00 31.50 219 LEU A O 1
ATOM 1629 N N . VAL A 1 239 ? 3.740 -14.705 -39.361 1.00 32.12 220 VAL A N 1
ATOM 1630 C CA . VAL A 1 239 ? 3.776 -15.967 -40.108 1.00 32.07 220 VAL A CA 1
ATOM 1631 C C . VAL A 1 239 ? 4.201 -16.974 -39.065 1.00 33.47 220 VAL A C 1
ATOM 1632 O O . VAL A 1 239 ? 5.281 -16.866 -38.490 1.00 34.80 220 VAL A O 1
ATOM 1636 N N . GLU A 1 240 ? 3.279 -17.864 -38.766 1.00 33.80 221 GLU A N 1
ATOM 1637 C CA . GLU A 1 240 ? 3.316 -18.762 -37.637 1.00 35.33 221 GLU A CA 1
ATOM 1638 C C . GLU A 1 240 ? 3.305 -20.257 -38.062 1.00 34.83 221 GLU A C 1
ATOM 1639 O O . GLU A 1 240 ? 2.554 -20.660 -38.946 1.00 35.29 221 GLU A O 1
ATOM 1645 N N . ALA A 1 241 ? 4.117 -21.069 -37.401 1.00 34.83 222 ALA A N 1
ATOM 1646 C CA . ALA A 1 241 ? 4.069 -22.538 -37.530 1.00 35.07 222 ALA A CA 1
ATOM 1647 C C . ALA A 1 241 ? 2.758 -23.085 -36.999 1.00 35.49 222 ALA A C 1
ATOM 1648 O O . ALA A 1 241 ? 2.112 -22.492 -36.131 1.00 34.96 222 ALA A O 1
ATOM 1650 N N . ALA A 1 242 ? 2.355 -24.209 -37.551 1.00 35.92 22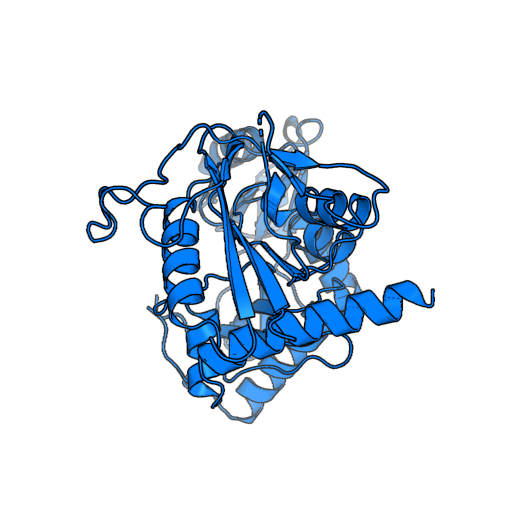3 ALA A N 1
ATOM 1651 C CA . ALA A 1 242 ? 1.248 -24.994 -37.019 1.00 37.34 223 ALA A CA 1
ATOM 1652 C C . ALA A 1 242 ? 1.564 -25.685 -35.669 1.00 38.53 223 ALA A C 1
ATOM 1653 O O . ALA A 1 242 ? 2.725 -25.972 -35.318 1.00 36.57 223 ALA A O 1
ATOM 1655 N N . VAL A 1 243 ? 0.519 -25.860 -34.859 1.00 39.54 224 VAL A N 1
ATOM 1656 C CA . VAL A 1 243 ? 0.698 -26.538 -33.586 1.00 39.97 224 VAL A CA 1
ATOM 1657 C C . VAL A 1 243 ? -0.330 -27.636 -33.519 1.00 40.64 224 VAL A C 1
ATOM 1658 O O . VAL A 1 243 ? -1.555 -27.371 -33.540 1.00 39.56 224 VAL A O 1
ATOM 1662 N N . ALA A 1 244 ? 0.196 -28.865 -33.438 1.00 41.20 225 ALA A N 1
ATOM 1663 C CA . ALA A 1 244 ? -0.629 -30.056 -33.424 1.00 42.70 225 ALA A CA 1
ATOM 1664 C C . ALA A 1 244 ? -0.939 -30.381 -31.961 1.00 43.15 225 ALA A C 1
ATOM 1665 O O . ALA A 1 244 ? -0.009 -30.482 -31.113 1.00 44.39 225 ALA A O 1
ATOM 1667 N N . GLY A 1 245 ? -2.225 -30.489 -31.653 1.00 42.45 226 GLY A N 1
ATOM 1668 C CA . GLY A 1 245 ? -2.633 -30.607 -30.255 1.00 42.08 226 GLY A CA 1
ATOM 1669 C C . GLY A 1 245 ? -4.082 -30.240 -30.002 1.00 41.41 226 GLY A C 1
ATOM 1670 O O . GLY A 1 245 ? -4.803 -29.682 -30.868 1.00 43.40 226 GLY A O 1
ATOM 1671 N N . ARG A 1 246 ? -4.520 -30.574 -28.806 1.00 39.77 227 ARG A N 1
ATOM 1672 C CA . ARG A 1 246 ? -5.890 -30.341 -28.426 1.00 38.42 227 ARG A CA 1
ATOM 1673 C C . ARG A 1 246 ? -6.035 -28.850 -28.011 1.00 35.97 227 ARG A C 1
ATOM 1674 O O . ARG A 1 246 ? -5.121 -28.314 -27.426 1.00 35.37 227 ARG A O 1
ATOM 1682 N N . GLU A 1 247 ? -7.150 -28.211 -28.369 1.00 34.93 228 GLU A N 1
ATOM 1683 C CA A GLU A 1 247 ? -7.375 -26.799 -27.966 0.50 34.53 228 GLU A CA 1
ATOM 1684 C CA B GLU A 1 247 ? -7.447 -26.816 -28.021 0.50 34.54 228 GLU A CA 1
ATOM 1685 C C . GLU A 1 247 ? -8.163 -26.727 -26.684 1.00 34.32 228 GLU A C 1
ATOM 1686 O O . GLU A 1 247 ? -9.322 -27.129 -26.618 1.00 35.96 228 GLU A O 1
ATOM 1697 N N . ILE A 1 248 ? -7.497 -26.185 -25.668 1.00 32.60 229 ILE A N 1
ATOM 1698 C CA . ILE A 1 248 ? -8.038 -26.030 -24.311 1.00 30.78 229 ILE A CA 1
ATOM 1699 C C . ILE A 1 248 ? -8.124 -24.543 -23.966 1.00 30.83 229 ILE A C 1
ATOM 1700 O O . ILE A 1 248 ? -7.198 -23.797 -24.289 1.00 31.09 229 ILE A O 1
ATOM 1705 N N . GLU A 1 249 ? -9.230 -24.109 -23.357 1.00 30.57 230 GLU A N 1
ATOM 1706 C CA . GLU A 1 249 ? -9.475 -22.671 -22.988 1.00 30.41 230 GLU A CA 1
ATOM 1707 C C . GLU A 1 249 ? -9.699 -22.532 -21.485 1.00 29.81 230 GLU A C 1
ATOM 1708 O O . GLU A 1 249 ? -10.354 -23.396 -20.893 1.00 28.04 230 GLU A O 1
ATOM 1714 N N . CYS A 1 250 ? -9.112 -21.499 -20.867 1.00 28.42 231 CYS A N 1
ATOM 1715 C CA . CYS A 1 250 ? -9.139 -21.323 -19.412 1.00 27.49 231 CYS A CA 1
ATOM 1716 C C . CYS A 1 250 ? -9.374 -19.833 -19.118 1.00 26.35 231 CYS A C 1
ATOM 1717 O O . CYS A 1 250 ? -8.732 -18.933 -19.708 1.00 25.14 231 CYS A O 1
ATOM 1720 N N . ALA A 1 251 ? -10.295 -19.577 -18.215 1.00 25.12 232 ALA A N 1
ATOM 1721 C CA . ALA A 1 251 ? -10.708 -18.215 -17.929 1.00 25.42 232 ALA A CA 1
ATOM 1722 C C . ALA A 1 251 ? -9.900 -17.755 -16.758 1.00 25.92 232 ALA A C 1
ATOM 1723 O O . ALA A 1 251 ? -9.733 -18.504 -15.776 1.00 26.00 232 ALA A O 1
ATOM 1725 N N . VAL A 1 252 ? -9.365 -16.539 -16.844 1.00 25.72 233 VAL A N 1
ATOM 1726 C CA . VAL A 1 252 ? -8.697 -15.946 -15.659 1.00 26.56 233 VAL A CA 1
ATOM 1727 C C . VAL A 1 252 ? -9.387 -14.690 -15.129 1.00 25.89 233 VAL A C 1
ATOM 1728 O O . VAL A 1 252 ? -9.969 -13.931 -15.898 1.00 24.57 233 VAL A O 1
ATOM 1732 N N . LEU A 1 253 ? -9.386 -14.504 -13.813 1.00 26.56 234 LEU A N 1
ATOM 1733 C CA . LEU A 1 253 ? -10.071 -13.376 -13.164 1.00 27.20 234 LEU A CA 1
ATOM 1734 C C . LEU A 1 253 ? -9.181 -12.850 -12.015 1.00 27.23 234 LEU A C 1
ATOM 1735 O O . LEU A 1 253 ? -8.599 -13.627 -11.311 1.00 29.29 234 LEU A O 1
ATOM 1740 N N . GLY A 1 254 ? -9.044 -11.547 -11.865 1.00 25.56 235 GLY A N 1
ATOM 1741 C CA . GLY A 1 254 ? -8.271 -10.966 -10.826 1.00 26.59 235 GLY A CA 1
ATOM 1742 C C . GLY A 1 254 ? -7.286 -9.923 -11.328 1.00 26.45 235 GLY A C 1
ATOM 1743 O O . GLY A 1 254 ? -6.936 -9.834 -12.534 1.00 26.12 235 GLY A O 1
ATOM 1744 N N . ASN A 1 255 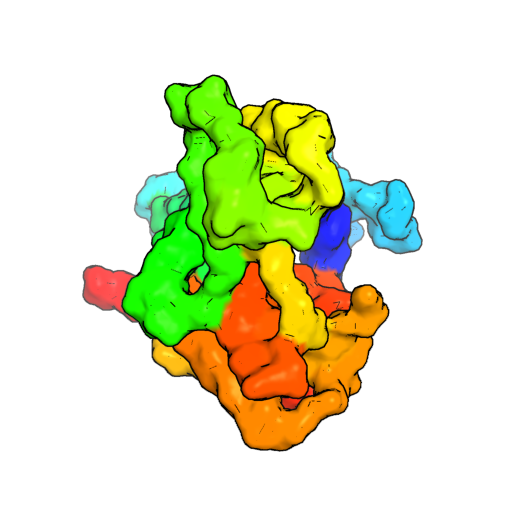? -6.758 -9.179 -10.371 1.00 27.19 236 ASN A N 1
ATOM 1745 C CA . ASN A 1 255 ? -5.703 -8.200 -10.642 1.00 29.34 236 ASN A CA 1
ATOM 1746 C C . ASN A 1 255 ? -4.345 -8.770 -10.263 1.00 30.64 236 ASN A C 1
ATOM 1747 O O . ASN A 1 255 ? -3.783 -9.503 -11.030 1.00 31.23 236 ASN A O 1
ATOM 1752 N N . ALA A 1 256 ? -3.848 -8.475 -9.071 1.00 34.31 237 ALA A N 1
ATOM 1753 C CA . ALA A 1 256 ? -2.525 -8.969 -8.606 1.00 36.17 237 ALA A CA 1
ATOM 1754 C C . ALA A 1 256 ? -2.455 -10.440 -8.237 1.00 36.90 237 ALA A C 1
ATOM 1755 O O . ALA A 1 256 ? -1.386 -11.031 -8.286 1.00 38.97 237 ALA A O 1
ATOM 1757 N N . VAL A 1 257 ? -3.527 -11.025 -7.748 1.00 36.96 238 VAL A N 1
ATOM 1758 C CA . VAL A 1 257 ? -3.468 -12.472 -7.569 1.00 38.31 238 VAL A CA 1
ATOM 1759 C C . VAL A 1 257 ? -4.596 -13.072 -8.401 1.00 36.56 238 VAL A C 1
ATOM 1760 O O . VAL A 1 257 ? -5.726 -13.181 -7.956 1.00 36.36 238 VAL A O 1
ATOM 1764 N N . PRO A 1 258 ? -4.313 -13.372 -9.681 1.00 35.71 239 PRO A N 1
ATOM 1765 C CA . PRO A 1 258 ? -5.414 -13.871 -10.498 1.00 34.18 239 PRO A CA 1
ATOM 1766 C C . PRO A 1 258 ? -5.829 -15.278 -10.106 1.00 33.38 239 PRO A C 1
ATOM 1767 O O . PRO A 1 258 ? -4.990 -16.038 -9.683 1.00 31.80 239 PRO A O 1
ATOM 1771 N N . HIS A 1 259 ? -7.098 -15.640 -10.313 1.00 32.55 240 HIS A N 1
ATOM 1772 C CA . HIS A 1 259 ? -7.507 -17.052 -10.206 1.00 33.38 240 HIS A CA 1
ATOM 1773 C C . HIS A 1 259 ? -7.926 -17.592 -11.565 1.00 30.90 240 HIS A C 1
ATOM 1774 O O . HIS A 1 259 ? -8.341 -16.843 -12.406 1.00 28.84 240 HIS A O 1
ATOM 1781 N N . ALA A 1 260 ? -7.776 -18.887 -11.753 1.00 31.08 241 ALA A N 1
ATOM 1782 C CA . ALA A 1 260 ? -8.026 -19.586 -13.053 1.00 29.88 241 ALA A CA 1
ATOM 1783 C C . ALA A 1 260 ? -9.233 -20.514 -12.912 1.00 30.30 241 ALA A C 1
ATOM 1784 O O . ALA A 1 260 ? -9.416 -21.135 -11.850 1.00 29.82 241 ALA A O 1
ATOM 1786 N N . SER A 1 261 ? -10.085 -20.576 -13.934 1.00 29.93 242 SER A N 1
ATOM 1787 C CA . SER A 1 261 ? -11.249 -21.421 -13.930 1.00 30.46 242 SER A CA 1
ATOM 1788 C C . SER A 1 261 ? -10.916 -22.879 -14.281 1.00 31.70 242 SER A C 1
ATOM 1789 O O . SER A 1 261 ? -9.772 -23.229 -14.629 1.00 31.20 242 SER A O 1
ATOM 1792 N N . VAL A 1 262 ? -11.932 -23.748 -14.185 1.00 32.93 243 VAL A N 1
ATOM 1793 C CA . VAL A 1 262 ? -11.821 -25.094 -14.827 1.00 32.98 243 VAL A CA 1
ATOM 1794 C C . VAL A 1 262 ? -11.593 -24.878 -16.326 1.00 33.09 243 VAL A C 1
ATOM 1795 O O . VAL A 1 262 ? -12.007 -23.840 -16.852 1.00 32.43 243 VAL A O 1
ATOM 1799 N N . CYS A 1 263 ? -10.981 -25.853 -17.005 1.00 33.45 244 CYS A N 1
ATOM 1800 C CA . CYS A 1 263 ? -10.658 -25.768 -18.453 1.00 35.54 244 CYS A CA 1
ATOM 1801 C C . CYS A 1 263 ? -11.742 -26.387 -19.298 1.00 36.46 244 CYS A C 1
ATOM 1802 O O . CYS A 1 263 ? -12.476 -27.265 -18.801 1.00 36.77 244 CYS A O 1
ATOM 1805 N N . GLY A 1 264 ? -11.864 -25.898 -20.536 1.00 36.25 245 GLY A N 1
ATOM 1806 C CA . GLY A 1 264 ? -12.867 -26.318 -21.514 1.00 38.25 245 GLY A CA 1
ATOM 1807 C C . GLY A 1 264 ? -12.158 -26.756 -22.785 1.00 39.78 245 GLY A C 1
ATOM 1808 O O . GLY A 1 264 ? -11.090 -26.214 -23.114 1.00 38.13 245 GLY A O 1
ATOM 1809 N N . GLU A 1 265 ? -12.713 -27.743 -23.489 1.00 40.61 246 GLU A N 1
ATOM 1810 C CA . GLU A 1 265 ? -12.037 -28.247 -24.678 1.00 42.85 246 GLU A CA 1
ATOM 1811 C C . GLU A 1 265 ? -12.814 -27.901 -25.919 1.00 43.87 246 GLU A C 1
ATOM 1812 O O . GLU A 1 265 ? -14.010 -28.085 -25.970 1.00 44.56 246 GLU A O 1
ATOM 1818 N N . VAL A 1 266 ? -12.112 -27.380 -26.914 1.00 46.18 247 VAL A N 1
ATOM 1819 C CA . VAL A 1 266 ? -12.706 -27.106 -28.240 1.00 48.11 247 VAL A CA 1
ATOM 1820 C C . VAL A 1 266 ? -12.614 -28.359 -29.095 1.00 50.33 247 VAL A C 1
ATOM 1821 O O . VAL A 1 266 ? -11.521 -28.880 -29.404 1.00 50.31 247 VAL A O 1
ATOM 1825 N N . VAL A 1 267 ? -13.794 -28.850 -29.434 1.00 53.68 248 VAL A N 1
ATOM 1826 C CA . VAL A 1 267 ? -13.944 -30.071 -30.213 1.00 56.69 248 VAL A CA 1
ATOM 1827 C C . VAL A 1 267 ? -14.146 -29.748 -31.702 1.00 58.31 248 VAL A C 1
ATOM 1828 O O . VAL A 1 267 ? -15.285 -29.647 -32.172 1.00 59.40 248 VAL A O 1
ATOM 1832 N N . VAL A 1 268 ? -13.032 -29.514 -32.409 1.00 60.24 249 VAL A N 1
ATOM 1833 C CA . VAL A 1 268 ? -12.961 -29.557 -33.887 1.00 61.71 249 VAL A CA 1
ATOM 1834 C C . VAL A 1 268 ? -11.506 -29.375 -34.316 1.00 62.38 249 VAL A C 1
ATOM 1835 O O . VAL A 1 268 ? -11.032 -30.055 -35.230 1.00 63.51 249 VAL A O 1
ATOM 1839 N N . GLU A 1 286 ? -18.243 -25.193 -30.276 1.00 61.14 267 GLU A N 1
ATOM 1840 C CA . GLU A 1 286 ? -18.156 -26.566 -29.755 1.00 60.86 267 GLU A CA 1
ATOM 1841 C C . GLU A 1 286 ? -17.147 -26.807 -28.600 1.00 59.69 267 GLU A C 1
ATOM 1842 O O . GLU A 1 286 ? -16.056 -27.391 -28.795 1.00 59.66 267 GLU A O 1
ATOM 1848 N N . ILE A 1 287 ? -17.549 -26.391 -27.398 1.00 57.29 268 ILE A N 1
ATOM 1849 C CA . ILE A 1 287 ? -16.690 -26.439 -26.220 1.00 54.96 268 ILE A CA 1
ATOM 1850 C C . ILE A 1 287 ? -17.202 -27.479 -25.225 1.00 53.46 268 ILE A C 1
ATOM 1851 O O . ILE A 1 287 ? -18.394 -27.561 -24.996 1.00 53.09 268 ILE A O 1
ATOM 1856 N N . VAL A 1 288 ? -16.318 -28.274 -24.635 1.00 52.14 269 VAL A N 1
ATOM 1857 C CA . VAL A 1 288 ? -16.766 -29.177 -23.566 1.00 50.47 269 VAL A CA 1
ATOM 1858 C C . VAL A 1 288 ? -16.153 -28.871 -22.205 1.00 49.90 269 VAL A C 1
ATOM 1859 O O . VAL A 1 288 ? -14.927 -28.906 -22.010 1.00 48.14 269 VAL A O 1
ATOM 1863 N N . ILE A 1 289 ? -17.068 -28.564 -21.285 1.00 49.02 270 ILE A N 1
ATOM 1864 C CA . ILE A 1 289 ? -16.758 -28.130 -19.940 1.00 49.49 270 ILE A CA 1
ATOM 1865 C C . ILE A 1 289 ? -17.343 -29.120 -18.904 1.00 49.96 270 ILE A C 1
ATOM 1866 O O . ILE A 1 289 ? -18.516 -29.480 -18.996 1.00 49.88 270 ILE A O 1
ATOM 1871 N N . PRO A 1 290 ? -16.522 -29.572 -17.939 1.00 50.67 271 PRO A N 1
ATOM 1872 C CA . PRO A 1 290 ? -15.083 -29.330 -17.934 1.00 51.22 271 PRO A CA 1
ATOM 1873 C C . PRO A 1 290 ? -14.393 -30.275 -18.913 1.00 51.48 271 PRO A C 1
ATOM 1874 O O . PRO A 1 290 ? -14.900 -31.374 -19.171 1.00 51.58 271 PRO A O 1
ATOM 1878 N N . ALA A 1 291 ? -13.281 -29.826 -19.484 1.00 50.54 272 ALA A N 1
ATOM 1879 C CA . ALA A 1 291 ? -12.448 -30.632 -20.384 1.00 50.36 272 ALA A CA 1
ATOM 1880 C C . ALA A 1 291 ? -12.130 -31.993 -19.797 1.00 50.56 272 ALA A C 1
ATOM 1881 O O . ALA A 1 291 ? -11.968 -32.131 -18.567 1.00 50.53 272 ALA A O 1
ATOM 1883 N N . ASP A 1 292 ? -11.992 -32.964 -20.703 1.00 50.79 273 ASP A N 1
ATOM 1884 C CA . ASP A 1 292 ? -11.549 -34.319 -20.391 1.00 51.09 273 ASP A CA 1
ATOM 1885 C C . ASP A 1 292 ? -10.029 -34.483 -20.353 1.00 50.21 273 ASP A C 1
ATOM 1886 O O . ASP A 1 292 ? -9.401 -35.026 -21.270 1.00 50.57 273 ASP A O 1
ATOM 1891 N N . ILE A 1 293 ? -9.449 -34.029 -19.258 1.00 49.42 274 ILE A N 1
ATOM 1892 C CA . ILE A 1 293 ? -8.020 -34.060 -19.070 1.00 49.55 274 ILE A CA 1
ATOM 1893 C C . ILE A 1 293 ? -7.806 -34.365 -17.609 1.00 49.83 274 ILE A C 1
ATOM 1894 O O . ILE A 1 293 ? -8.707 -34.095 -16.811 1.00 49.70 274 ILE A O 1
ATOM 1899 N N . ASP A 1 294 ? -6.624 -34.906 -17.284 1.00 51.85 275 ASP A N 1
ATOM 1900 C CA . ASP A 1 294 ? -6.138 -35.181 -15.907 1.00 53.96 275 ASP A CA 1
ATOM 1901 C C . ASP A 1 294 ? -6.272 -33.939 -15.026 1.00 54.32 275 ASP A C 1
ATOM 1902 O O . ASP A 1 294 ? -6.382 -32.813 -15.543 1.00 53.17 275 ASP A O 1
ATOM 1907 N N . ALA A 1 295 ? -6.232 -34.143 -13.706 1.00 53.82 276 ALA A N 1
ATOM 1908 C CA . ALA A 1 295 ? -6.135 -33.025 -12.784 1.00 54.64 276 ALA A CA 1
ATOM 1909 C C . ALA A 1 295 ? -4.732 -32.422 -12.833 1.00 54.79 276 ALA A C 1
ATOM 1910 O O . ALA A 1 295 ? -4.568 -31.203 -12.696 1.00 55.16 276 ALA A O 1
ATOM 1912 N N . GLN A 1 296 ? -3.723 -33.268 -13.030 1.00 54.07 277 GLN A N 1
ATOM 1913 C CA . GLN A 1 296 ? -2.357 -32.799 -13.184 1.00 54.51 277 GLN A CA 1
ATOM 1914 C C . GLN A 1 296 ? -2.337 -31.747 -14.312 1.00 52.62 277 GLN A C 1
ATOM 1915 O O . GLN A 1 296 ? -1.783 -30.653 -14.138 1.00 51.91 277 GLN A O 1
ATOM 1921 N N . THR A 1 297 ? -2.969 -32.130 -15.432 1.00 49.95 278 THR A N 1
ATOM 1922 C CA . THR A 1 297 ? -2.930 -31.428 -16.702 1.00 47.64 278 THR A CA 1
ATOM 1923 C C . THR A 1 297 ? -3.784 -30.161 -16.628 1.00 46.48 278 THR A C 1
ATOM 1924 O O . THR A 1 297 ? -3.382 -29.130 -17.146 1.00 45.77 278 THR A O 1
ATOM 1928 N N . GLN A 1 298 ? -4.943 -30.234 -15.986 1.00 44.57 279 GLN A N 1
ATOM 1929 C CA . GLN A 1 298 ? -5.759 -29.040 -15.813 1.00 44.10 279 GLN A CA 1
ATOM 1930 C C . GLN A 1 298 ? -5.022 -28.031 -14.939 1.00 43.91 279 GLN A C 1
ATOM 1931 O O . GLN A 1 298 ? -4.947 -26.835 -15.291 1.00 42.88 279 GLN A O 1
ATOM 1937 N N . GLN A 1 299 ? -4.427 -28.519 -13.844 1.00 42.33 280 GLN A N 1
ATOM 1938 C CA . GLN A 1 299 ? -3.635 -27.676 -12.985 1.00 42.85 280 GLN A CA 1
ATOM 1939 C C . GLN A 1 299 ? -2.459 -26.996 -13.673 1.00 41.38 280 GLN A C 1
ATOM 1940 O O . GLN A 1 299 ? -2.202 -25.823 -13.443 1.00 40.12 280 GLN A O 1
ATOM 1946 N N . ARG A 1 300 ? -1.681 -27.717 -14.459 1.00 40.69 281 ARG A N 1
ATOM 1947 C CA . ARG A 1 300 ? -0.600 -27.004 -15.159 1.00 39.45 281 ARG A CA 1
ATOM 1948 C C . ARG A 1 300 ? -1.080 -26.067 -16.264 1.00 36.99 281 ARG A C 1
ATOM 1949 O O . ARG A 1 300 ? -0.390 -25.121 -16.587 1.00 36.81 281 ARG A O 1
ATOM 1957 N N . ILE A 1 301 ? -2.201 -26.364 -16.891 1.00 35.31 282 ILE A N 1
ATOM 1958 C CA . ILE A 1 301 ? -2.781 -25.382 -17.848 1.00 33.98 282 ILE A CA 1
ATOM 1959 C C . ILE A 1 301 ? -3.196 -24.089 -17.096 1.00 34.11 282 ILE A C 1
ATOM 1960 O O . ILE A 1 301 ? -2.750 -22.969 -17.447 1.00 32.67 282 ILE A O 1
ATOM 1965 N N . GLN A 1 302 ? -3.962 -24.269 -16.009 1.00 32.91 283 GLN A N 1
ATOM 1966 C CA . GLN A 1 302 ? -4.324 -23.189 -15.096 1.00 33.76 283 GLN A CA 1
ATOM 1967 C C . GLN A 1 302 ? -3.110 -22.362 -14.667 1.00 33.65 283 GLN A C 1
ATOM 1968 O O . GLN A 1 302 ? -3.203 -21.131 -14.624 1.00 32.12 283 GLN A O 1
ATOM 1974 N N . GLN A 1 303 ? -1.980 -23.032 -14.380 1.00 33.64 284 GLN A N 1
ATOM 1975 C CA . GLN A 1 303 ? -0.757 -22.355 -13.929 1.00 35.43 284 GLN A CA 1
ATOM 1976 C C . GLN A 1 303 ? -0.144 -21.547 -15.055 1.00 33.59 284 GLN A C 1
ATOM 1977 O O . GLN A 1 303 ? 0.253 -20.399 -14.86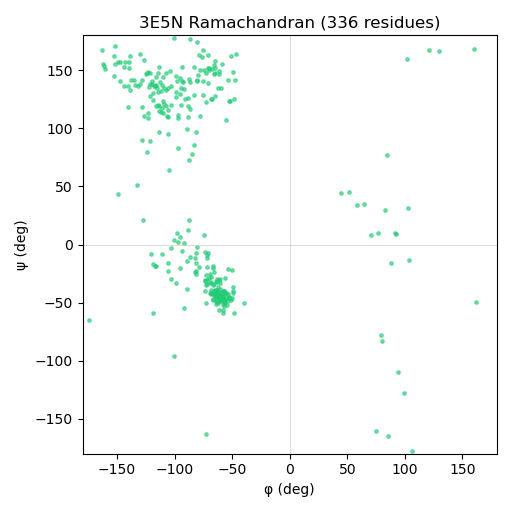2 1.00 32.46 284 GLN A O 1
ATOM 1983 N N . ILE A 1 304 ? -0.130 -22.130 -16.239 1.00 33.40 285 ILE A N 1
ATOM 1984 C CA . ILE A 1 304 ? 0.395 -21.422 -17.433 1.00 32.07 285 ILE A CA 1
ATOM 1985 C C . ILE A 1 304 ? -0.445 -20.209 -17.827 1.00 29.76 285 ILE A C 1
ATOM 1986 O O . ILE A 1 304 ? 0.108 -19.155 -18.150 1.00 30.38 285 ILE A O 1
ATOM 1991 N N . ALA A 1 305 ? -1.762 -20.355 -17.725 1.00 28.90 286 ALA A N 1
ATOM 1992 C CA . ALA A 1 305 ? -2.755 -19.272 -17.955 1.00 27.88 286 ALA A CA 1
ATOM 1993 C C . ALA A 1 305 ? -2.516 -18.068 -17.054 1.00 27.25 286 ALA A C 1
ATOM 1994 O O . ALA A 1 305 ? -2.412 -16.939 -17.533 1.00 25.38 286 ALA A O 1
ATOM 1996 N N . VAL A 1 306 ? -2.376 -18.309 -15.756 1.00 27.16 287 VAL A N 1
ATOM 1997 C CA . VAL A 1 306 ? -1.991 -17.242 -14.808 1.00 27.52 287 VAL A CA 1
ATOM 1998 C C . VAL A 1 306 ? -0.616 -16.613 -15.123 1.00 26.99 287 VAL A C 1
ATOM 1999 O O . VAL A 1 306 ? -0.501 -15.369 -15.137 1.00 27.44 287 VAL A O 1
ATOM 2003 N N . GLN A 1 307 ? 0.418 -17.440 -15.357 1.00 25.43 288 GLN A N 1
ATOM 2004 C CA . GLN A 1 307 ? 1.725 -16.912 -15.716 1.00 26.06 288 GLN A CA 1
ATOM 2005 C C . GLN A 1 307 ? 1.668 -16.033 -16.988 1.00 24.36 288 GLN A C 1
ATOM 2006 O O . GLN A 1 307 ? 2.330 -14.999 -17.050 1.00 24.99 288 GLN A O 1
ATOM 2012 N N . ALA A 1 308 ? 0.973 -16.504 -18.018 1.00 22.65 289 ALA A N 1
ATOM 2013 C CA . ALA A 1 308 ? 0.818 -15.709 -19.259 1.00 23.47 289 ALA A CA 1
ATOM 2014 C C . ALA A 1 308 ? 0.154 -14.357 -18.957 1.00 23.23 289 ALA A C 1
ATOM 2015 O O . ALA A 1 308 ? 0.589 -13.330 -19.447 1.00 24.28 289 ALA A O 1
ATOM 2017 N N . TYR A 1 309 ? -0.929 -14.395 -18.177 1.00 23.46 290 TYR A N 1
ATOM 2018 C CA . TYR A 1 309 ? -1.733 -13.228 -17.784 1.00 23.93 290 TYR A CA 1
ATOM 2019 C C . TYR A 1 309 ? -0.852 -12.247 -17.045 1.00 23.53 290 TYR A C 1
ATOM 2020 O O . TYR A 1 309 ? -0.925 -11.051 -17.292 1.00 24.05 290 TYR A O 1
ATOM 2029 N N . GLN A 1 310 ? -0.051 -12.740 -16.094 1.00 23.46 291 GLN A N 1
ATOM 2030 C CA . GLN A 1 310 ? 0.929 -11.861 -15.424 1.00 24.52 291 GLN A CA 1
ATOM 2031 C C . GLN A 1 310 ? 1.973 -11.275 -16.316 1.00 23.67 291 GLN A C 1
ATOM 2032 O O . GLN A 1 310 ? 2.235 -10.067 -16.230 1.00 23.99 291 GLN A O 1
ATOM 2038 N N . ALA A 1 311 ? 2.562 -12.097 -17.196 1.00 23.89 292 ALA A N 1
ATOM 2039 C CA . ALA A 1 311 ? 3.638 -11.599 -18.095 1.00 24.15 292 ALA A CA 1
ATOM 2040 C C . ALA A 1 311 ? 3.199 -10.407 -18.976 1.00 23.29 292 ALA A C 1
ATOM 2041 O O . ALA A 1 311 ? 3.966 -9.496 -19.233 1.00 23.72 292 ALA A O 1
ATOM 2043 N N . LEU A 1 312 ? 1.986 -10.461 -19.483 1.00 23.90 293 LEU A N 1
ATOM 2044 C CA . LEU A 1 312 ? 1.480 -9.451 -20.436 1.00 24.62 293 LEU A CA 1
ATOM 2045 C C . LEU A 1 312 ? 0.872 -8.253 -19.696 1.00 24.62 293 LEU A C 1
ATOM 2046 O O . LEU A 1 312 ? 0.529 -7.250 -20.328 1.00 23.74 293 LEU A O 1
ATOM 2051 N N . GLY A 1 313 ? 0.693 -8.393 -18.377 1.00 24.04 294 GLY A N 1
ATOM 2052 C CA . GLY A 1 313 ? 0.268 -7.263 -17.544 1.00 24.33 294 GLY A CA 1
ATOM 2053 C C . GLY A 1 313 ? -1.236 -7.076 -17.581 1.00 24.89 294 GLY A C 1
ATOM 2054 O O . GLY A 1 313 ? -1.705 -5.959 -17.375 1.00 22.83 294 GLY A O 1
ATOM 2055 N N . CYS A 1 314 ? -1.974 -8.196 -17.781 1.00 23.12 295 CYS A N 1
ATOM 2056 C CA . CYS A 1 314 ? -3.453 -8.206 -17.778 1.00 23.44 295 CYS A CA 1
ATOM 2057 C C . CYS A 1 314 ? -4.080 -7.847 -16.430 1.00 22.62 295 CYS A C 1
ATOM 2058 O O . CYS A 1 314 ? -3.472 -8.052 -15.410 1.00 22.82 295 CYS A O 1
ATOM 2061 N N . ALA A 1 315 ? -5.328 -7.394 -16.441 1.00 22.21 296 ALA A N 1
ATOM 2062 C CA . ALA A 1 315 ? -6.071 -7.131 -15.181 1.00 22.49 296 ALA A CA 1
ATOM 2063 C C . ALA A 1 315 ? -7.538 -7.425 -15.462 1.00 22.16 296 ALA A C 1
ATOM 2064 O O . ALA A 1 315 ? -7.952 -7.435 -16.629 1.00 20.66 296 ALA A O 1
ATOM 2066 N N . GLY A 1 316 ? -8.321 -7.717 -14.417 1.00 22.59 297 GLY A N 1
ATOM 2067 C CA . GLY A 1 316 ? -9.773 -7.959 -14.527 1.00 20.16 297 GLY A CA 1
ATOM 2068 C C . GLY A 1 316 ? -10.057 -9.356 -15.011 1.00 22.22 297 GLY A C 1
ATOM 2069 O O . GLY A 1 316 ? -10.287 -10.252 -14.199 1.00 20.41 297 GLY A O 1
ATOM 2070 N N . MET A 1 317 ? -9.997 -9.557 -16.344 1.00 23.75 298 MET A N 1
ATOM 2071 C CA . MET A 1 317 ? -10.333 -10.846 -16.971 1.00 26.50 298 MET A CA 1
ATOM 2072 C C . MET A 1 317 ? -9.462 -11.148 -18.159 1.00 24.74 298 MET A C 1
ATOM 2073 O O . MET A 1 317 ? -8.975 -10.230 -18.835 1.00 24.68 298 MET A O 1
ATOM 2078 N N . ALA A 1 318 ? -9.271 -12.433 -18.457 1.00 24.05 299 ALA A N 1
ATOM 2079 C CA . ALA A 1 318 ? -8.811 -12.740 -19.819 1.00 24.43 299 ALA A CA 1
ATOM 2080 C C . ALA A 1 318 ? -9.149 -14.189 -20.033 1.00 23.96 299 ALA A C 1
ATOM 2081 O O . ALA A 1 318 ? -9.126 -14.936 -19.047 1.00 23.87 299 ALA A O 1
ATOM 2083 N N . ARG A 1 319 ? -9.395 -14.580 -21.294 1.00 23.28 300 ARG A N 1
ATOM 2084 C CA . ARG A 1 319 ? -9.387 -15.981 -21.677 1.00 24.33 300 ARG A CA 1
ATOM 2085 C C . ARG A 1 319 ? -8.036 -16.384 -22.342 1.00 24.67 300 ARG A C 1
ATOM 2086 O O . ARG A 1 319 ? -7.471 -15.642 -23.170 1.00 24.08 300 ARG A O 1
ATOM 2094 N N . VAL A 1 320 ? -7.466 -17.491 -21.862 1.00 23.82 301 VAL A N 1
ATOM 2095 C CA . VAL A 1 320 ? -6.224 -18.014 -22.359 1.00 23.73 301 VAL A CA 1
ATOM 2096 C C . VAL A 1 320 ? -6.542 -19.296 -23.112 1.00 25.33 301 VAL A C 1
ATOM 2097 O O . VAL A 1 320 ? -7.162 -20.256 -22.592 1.00 23.57 301 VAL A O 1
ATOM 2101 N N . ASP A 1 321 ? -6.118 -19.307 -24.365 1.00 25.92 302 ASP A N 1
ATOM 2102 C CA . ASP A 1 321 ? -6.313 -20.516 -25.199 1.00 27.09 302 ASP A CA 1
ATOM 2103 C C . ASP A 1 321 ? -4.958 -21.140 -25.358 1.00 25.82 302 ASP A C 1
ATOM 2104 O O . ASP A 1 321 ? -3.961 -20.452 -25.658 1.00 25.00 302 ASP A O 1
ATOM 2109 N N . VAL A 1 322 ? -4.903 -22.441 -25.159 1.00 26.24 303 VAL A N 1
ATOM 2110 C CA . VAL A 1 322 ? -3.656 -23.181 -25.300 1.00 28.07 303 VAL A CA 1
ATOM 2111 C C . VAL A 1 322 ? -3.881 -24.406 -26.212 1.00 28.37 303 VAL A C 1
ATOM 2112 O O . VAL A 1 322 ? -5.018 -24.789 -26.498 1.00 29.07 303 VAL A O 1
ATOM 2116 N N . PHE A 1 323 ? -2.773 -24.958 -26.683 1.00 30.14 304 PHE A N 1
ATOM 2117 C CA . PHE A 1 323 ? -2.725 -26.277 -27.296 1.00 30.73 304 PHE A CA 1
ATOM 2118 C C . PHE A 1 323 ? -2.095 -27.180 -26.291 1.00 31.58 304 PHE A C 1
ATOM 2119 O O . PHE A 1 323 ? -1.060 -26.860 -25.724 1.00 32.67 304 PHE A O 1
ATOM 2127 N N . LEU A 1 324 ? -2.679 -28.344 -26.097 1.00 34.89 305 LEU A N 1
ATOM 2128 C CA . LEU A 1 324 ? -2.062 -29.398 -25.289 1.00 36.33 305 LEU A CA 1
ATOM 2129 C C . LEU A 1 324 ? -1.572 -30.445 -26.275 1.00 38.05 305 LEU A C 1
ATOM 2130 O O . LEU A 1 324 ? -2.361 -31.046 -26.988 1.00 38.86 305 LEU A O 1
ATOM 2135 N N . CYS A 1 325 ? -0.277 -30.639 -26.332 1.00 39.85 306 CYS A N 1
ATOM 2136 C CA . CYS A 1 325 ? 0.285 -31.513 -27.340 1.00 42.43 306 CYS A CA 1
ATOM 2137 C C . CYS A 1 325 ? 0.305 -32.985 -26.871 1.00 43.88 306 CYS A C 1
ATOM 2138 O O . CYS A 1 325 ? -0.060 -33.267 -25.762 1.00 43.18 306 CYS A O 1
ATOM 2141 N N . ALA A 1 326 ? 0.732 -33.897 -27.738 1.00 47.40 307 ALA A N 1
ATOM 2142 C CA . ALA A 1 326 ? 0.625 -35.361 -27.513 1.00 50.80 307 ALA A CA 1
ATOM 2143 C C . ALA A 1 326 ? 0.890 -36.009 -26.110 1.00 53.06 307 ALA A C 1
ATOM 2144 O O . ALA A 1 326 ? 0.013 -36.788 -25.678 1.00 54.90 307 ALA A O 1
ATOM 2146 N N . ASP A 1 327 ? 1.970 -35.785 -25.335 1.00 54.97 308 ASP A N 1
ATOM 2147 C CA . ASP A 1 327 ? 3.238 -35.068 -25.503 1.00 55.89 308 ASP A CA 1
ATOM 2148 C C . ASP A 1 327 ? 3.933 -34.756 -24.117 1.00 55.87 308 ASP A C 1
ATOM 2149 O O . ASP A 1 327 ? 5.153 -34.972 -24.010 1.00 56.26 308 ASP A O 1
ATOM 2154 N N . GLY A 1 328 ? 3.270 -34.183 -23.092 1.00 54.53 309 GLY A N 1
ATOM 2155 C CA . GLY A 1 328 ? 2.094 -33.283 -23.161 1.00 52.81 309 GLY A CA 1
ATOM 2156 C C . GLY A 1 328 ? 2.517 -31.813 -22.873 1.00 51.50 309 GLY A C 1
ATOM 2157 O O . GLY A 1 328 ? 2.144 -31.193 -21.849 1.00 50.92 309 GLY A O 1
ATOM 2158 N N . ARG A 1 329 ? 3.346 -31.274 -23.756 1.00 49.00 310 ARG A N 1
ATOM 2159 C CA . ARG A 1 329 ? 3.742 -29.873 -23.691 1.00 47.78 310 ARG A CA 1
ATOM 2160 C C . ARG A 1 329 ? 2.540 -28.968 -23.940 1.00 43.26 310 ARG A C 1
ATOM 2161 O O . ARG A 1 329 ? 1.638 -29.324 -24.697 1.00 41.72 310 ARG A O 1
ATOM 2169 N N . ILE A 1 330 ? 2.534 -27.815 -23.281 1.00 40.00 311 ILE A N 1
ATOM 2170 C CA . ILE A 1 330 ? 1.411 -26.850 -23.372 1.00 36.70 311 ILE A CA 1
ATOM 2171 C C . ILE A 1 330 ? 1.890 -25.577 -24.076 1.00 35.11 311 ILE A C 1
ATOM 2172 O O . ILE A 1 330 ? 2.819 -24.918 -23.626 1.00 34.98 311 ILE A O 1
ATOM 2177 N N . VAL A 1 331 ? 1.276 -25.263 -25.211 1.00 32.71 312 VAL A N 1
ATOM 2178 C CA . VAL A 1 331 ? 1.673 -24.086 -25.938 1.00 31.85 312 VAL A CA 1
ATOM 2179 C C . VAL A 1 331 ? 0.590 -23.000 -25.999 1.00 29.88 312 VAL A C 1
ATOM 2180 O O . VAL A 1 331 ? -0.586 -23.289 -26.258 1.00 29.88 312 VAL A O 1
ATOM 2184 N N . ILE A 1 332 ? 0.987 -21.759 -25.676 1.00 29.71 313 ILE A N 1
ATOM 2185 C CA . ILE A 1 332 ? 0.017 -20.644 -25.637 1.00 28.03 313 ILE A CA 1
ATOM 2186 C C . ILE A 1 332 ? -0.397 -20.253 -27.048 1.00 28.91 313 ILE A C 1
ATOM 2187 O O . ILE A 1 332 ? 0.446 -19.972 -27.901 1.00 30.32 313 ILE A O 1
ATOM 2192 N N . ASN A 1 333 ? -1.693 -20.300 -27.314 1.00 29.28 314 ASN A N 1
ATOM 2193 C CA . ASN A 1 333 ? -2.254 -19.948 -28.619 1.00 29.67 314 ASN A CA 1
ATOM 2194 C C . ASN A 1 333 ? -2.623 -18.443 -28.605 1.00 29.97 314 ASN A C 1
ATOM 2195 O O . ASN A 1 333 ? -2.157 -17.685 -29.418 1.00 27.30 314 ASN A O 1
ATOM 2200 N N . GLU A 1 334 ? -3.439 -18.022 -27.620 1.00 28.83 315 GLU A N 1
ATOM 2201 C CA . GLU A 1 334 ? -3.872 -16.634 -27.549 1.00 27.00 315 GLU A CA 1
ATOM 2202 C C . GLU A 1 334 ? -4.167 -16.292 -26.105 1.00 26.37 315 GLU A C 1
ATOM 2203 O O . GLU A 1 334 ? -4.676 -17.152 -25.361 1.00 23.64 315 GLU A O 1
ATOM 2209 N N . VAL A 1 335 ? -3.876 -15.049 -25.731 1.00 23.47 316 VAL A N 1
ATOM 2210 C CA . VAL A 1 335 ? -4.445 -14.433 -24.527 1.00 23.35 316 VAL A CA 1
ATOM 2211 C C . VAL A 1 335 ? -5.369 -13.284 -24.896 1.00 22.08 316 VAL A C 1
ATOM 2212 O O . VAL A 1 335 ? -4.914 -12.276 -25.465 1.00 23.23 316 VAL A O 1
ATOM 2216 N N . ASN A 1 336 ? -6.648 -13.430 -24.602 1.00 21.93 317 ASN A N 1
ATOM 2217 C CA . ASN A 1 336 ? -7.687 -12.527 -25.112 1.00 22.41 317 ASN A CA 1
ATOM 2218 C C . ASN A 1 336 ? -8.211 -11.722 -23.931 1.00 22.22 317 ASN A C 1
ATOM 2219 O O . ASN A 1 336 ? -8.801 -12.275 -22.943 1.00 22.09 317 ASN A O 1
ATOM 2224 N N . THR A 1 337 ? -8.014 -10.418 -24.015 1.00 22.23 318 THR A N 1
ATOM 2225 C CA . THR A 1 337 ? -8.322 -9.555 -22.850 1.00 22.54 318 THR A CA 1
ATOM 2226 C C . THR A 1 337 ? -9.735 -9.007 -22.969 1.00 23.08 318 THR A C 1
ATOM 2227 O O . THR A 1 337 ? -10.228 -8.348 -22.038 1.00 22.93 318 THR A O 1
ATOM 2231 N N . LEU A 1 338 ? -10.406 -9.278 -24.093 1.00 23.20 319 LEU A N 1
ATOM 2232 C CA . LEU A 1 338 ? -11.842 -8.993 -24.150 1.00 25.30 319 LEU A CA 1
ATOM 2233 C C . LEU A 1 338 ? -12.704 -10.243 -24.518 1.00 26.09 319 LEU A C 1
ATOM 2234 O O . LEU A 1 338 ? -13.078 -10.460 -25.655 1.00 24.57 319 LEU A O 1
ATOM 2239 N N . PRO A 1 339 ? -12.968 -11.118 -23.535 1.00 27.46 320 PRO A N 1
ATOM 2240 C CA . PRO A 1 339 ? -13.812 -12.286 -23.825 1.00 28.43 320 PRO A CA 1
ATOM 2241 C C . PRO A 1 339 ? -15.282 -11.910 -24.049 1.00 29.12 320 PRO A C 1
ATOM 2242 O O . PRO A 1 339 ? -15.696 -10.799 -23.731 1.00 26.89 320 PRO A O 1
ATOM 2246 N N . GLY A 1 340 ? -16.058 -12.816 -24.651 1.00 32.11 321 GLY A N 1
ATOM 2247 C CA . GLY A 1 340 ? -17.535 -12.609 -24.752 1.00 32.27 321 GLY A CA 1
ATOM 2248 C C . GLY A 1 340 ? -18.231 -12.726 -23.438 1.00 33.39 321 GLY A C 1
ATOM 2249 O O . GLY A 1 340 ? -17.768 -13.417 -22.540 1.00 33.47 321 GLY A O 1
ATOM 2250 N N . PHE A 1 341 ? -19.341 -12.026 -23.306 1.00 33.91 322 PHE A N 1
ATOM 2251 C CA . PHE A 1 341 ? -20.065 -12.005 -22.076 1.00 35.16 322 PHE A CA 1
ATOM 2252 C C . PHE A 1 341 ? -21.494 -12.345 -22.302 1.00 36.08 322 PHE A C 1
ATOM 2253 O O . PHE A 1 341 ? -22.370 -12.040 -21.469 1.00 37.28 322 PHE A O 1
ATOM 2261 N N . THR A 1 342 ? -21.768 -12.999 -23.414 1.00 35.94 323 THR A N 1
ATOM 2262 C CA . THR A 1 342 ? -23.139 -13.433 -23.612 1.00 37.58 323 THR A CA 1
ATOM 2263 C C . THR A 1 342 ? -23.325 -14.641 -22.699 1.00 39.08 323 THR A C 1
ATOM 2264 O O . THR A 1 342 ? -22.338 -15.194 -22.174 1.00 39.38 323 THR A O 1
ATOM 2268 N N . ARG A 1 343 ? -24.574 -15.062 -22.506 1.00 41.35 324 ARG A N 1
ATOM 2269 C CA A ARG A 1 343 ? -24.814 -16.299 -21.743 0.50 41.81 324 ARG A CA 1
ATOM 2270 C CA B ARG A 1 343 ? -24.870 -16.313 -21.787 0.50 41.55 324 ARG A CA 1
ATOM 2271 C C . ARG A 1 343 ? -24.236 -17.542 -22.403 1.00 41.93 324 ARG A C 1
ATOM 2272 O O . ARG A 1 343 ? -23.977 -18.512 -21.715 1.00 43.42 324 ARG A O 1
ATOM 2287 N N . ILE A 1 344 ? -23.999 -17.513 -23.715 1.00 41.74 325 ILE A N 1
ATOM 2288 C CA . ILE A 1 344 ? -23.424 -18.671 -24.400 1.00 41.63 325 ILE A CA 1
ATOM 2289 C C . ILE A 1 344 ? -21.892 -18.572 -24.599 1.00 38.78 325 ILE A C 1
ATOM 2290 O O . ILE A 1 344 ? -21.271 -19.440 -25.220 1.00 38.64 325 ILE A O 1
ATOM 2295 N N . SER A 1 345 ? -21.279 -17.492 -24.101 1.00 35.99 326 SER A N 1
ATOM 2296 C CA . SER A 1 345 ? -19.876 -17.283 -24.305 1.00 32.09 326 SER A CA 1
ATOM 2297 C C . SER A 1 345 ? -19.077 -18.199 -23.434 1.00 30.82 326 SER A C 1
ATOM 2298 O O . SER A 1 345 ? -19.498 -18.509 -22.330 1.00 30.56 326 SER A O 1
ATOM 2301 N N . VAL A 1 346 ? -17.886 -18.566 -23.908 1.00 28.93 327 VAL A N 1
ATOM 2302 C CA . VAL A 1 346 ? -16.994 -19.467 -23.171 1.00 28.49 327 VAL A CA 1
ATOM 2303 C C . VAL A 1 346 ? -16.544 -18.922 -21.805 1.00 28.01 327 VAL A C 1
ATOM 2304 O O . VAL A 1 346 ? -16.648 -19.624 -20.783 1.00 28.42 327 VAL A O 1
ATOM 2308 N N . TYR A 1 347 ? -16.095 -17.668 -21.751 1.00 25.56 328 TYR A N 1
ATOM 2309 C CA . TYR A 1 347 ? -15.520 -17.157 -20.543 1.00 25.52 328 TYR A CA 1
ATOM 2310 C C . TYR A 1 347 ? -16.498 -17.264 -19.342 1.00 25.29 328 TYR A C 1
ATOM 2311 O O . TYR A 1 347 ? -16.134 -17.802 -18.267 1.00 24.50 328 TYR A O 1
ATOM 2320 N N . PRO A 1 348 ? -17.720 -16.750 -19.476 1.00 26.49 329 PRO A N 1
ATOM 2321 C CA . PRO A 1 348 ? -18.645 -16.879 -18.326 1.00 28.89 329 PRO A CA 1
ATOM 2322 C C . PRO A 1 348 ? -19.065 -18.341 -18.015 1.00 30.29 329 PRO A C 1
ATOM 2323 O O . PRO A 1 348 ? -19.287 -18.703 -16.840 1.00 30.94 329 PRO A O 1
ATOM 2327 N N . LYS A 1 349 ? -19.207 -19.148 -19.064 1.00 30.08 330 LYS A N 1
ATOM 2328 C CA . LYS A 1 349 ? -19.479 -20.570 -18.870 1.00 32.30 330 LYS A CA 1
ATOM 2329 C C . LYS A 1 349 ? -18.380 -21.329 -18.087 1.00 31.23 330 LYS A C 1
ATOM 2330 O O . LYS A 1 349 ? -18.683 -22.204 -17.265 1.00 30.75 330 LYS A O 1
ATOM 2336 N N . LEU A 1 350 ? -17.124 -20.987 -18.330 1.00 30.54 331 LEU A N 1
ATOM 2337 C CA . LEU A 1 350 ? -15.974 -21.573 -17.588 1.00 31.49 331 LEU A CA 1
ATOM 2338 C C . LEU A 1 350 ? -16.029 -21.235 -16.107 1.00 31.77 331 LEU A C 1
ATOM 2339 O O . LEU A 1 350 ? -15.796 -22.108 -15.275 1.00 32.34 331 LEU A O 1
ATOM 2344 N N . TRP A 1 351 ? -16.380 -19.984 -15.784 1.00 32.36 332 TRP A N 1
ATOM 2345 C CA . TRP A 1 351 ? -16.601 -19.567 -14.392 1.00 32.28 332 TRP A CA 1
ATOM 2346 C C . TRP A 1 351 ? -17.830 -20.226 -13.839 1.00 33.66 332 TRP A C 1
ATOM 2347 O O . TRP A 1 351 ? -17.790 -20.670 -12.702 1.00 34.75 332 TRP A O 1
ATOM 2358 N N . GLN A 1 352 ? -18.910 -20.310 -14.613 1.00 34.67 333 GLN A N 1
ATOM 2359 C CA . GLN A 1 352 ? -20.153 -20.968 -14.095 1.00 38.02 333 GLN A CA 1
ATOM 2360 C C . GLN A 1 352 ? -19.831 -22.420 -13.646 1.00 37.80 333 GLN A C 1
ATOM 2361 O O . GLN A 1 352 ? -20.208 -22.854 -12.534 1.00 38.95 333 GLN A O 1
ATOM 2367 N N . ALA A 1 353 ? -19.026 -23.112 -14.459 1.00 36.19 334 ALA A N 1
ATOM 2368 C CA . ALA A 1 353 ? -18.564 -24.476 -14.181 1.00 36.38 334 ALA A CA 1
ATOM 2369 C C . ALA A 1 353 ? -17.521 -24.557 -13.054 1.00 36.43 334 ALA A C 1
ATOM 2370 O O . ALA A 1 353 ? -17.161 -25.641 -12.572 1.00 38.20 334 ALA A O 1
ATOM 2372 N N . SER A 1 354 ? -17.009 -23.420 -12.651 1.00 34.87 335 SER A N 1
ATOM 2373 C CA . SER A 1 354 ? -16.126 -23.363 -11.510 1.00 33.90 335 SER A CA 1
ATOM 2374 C C . SER A 1 354 ? -16.887 -22.877 -10.275 1.00 32.69 335 SER A C 1
ATOM 2375 O O . SER A 1 354 ? -16.285 -22.596 -9.265 1.00 32.75 335 SER A O 1
ATOM 2378 N N . GLY A 1 355 ? -18.187 -22.669 -10.400 1.00 33.47 336 GLY A N 1
ATOM 2379 C CA . GLY A 1 355 ? -18.989 -22.260 -9.235 1.00 34.48 336 GLY A CA 1
ATOM 2380 C C . GLY A 1 355 ? -19.149 -20.769 -9.027 1.00 35.97 336 GLY A C 1
ATOM 2381 O O . GLY A 1 355 ? -19.643 -20.324 -7.954 1.00 36.19 336 GLY A O 1
ATOM 2382 N N . LEU A 1 356 ? -18.728 -19.987 -10.032 1.00 34.61 337 LEU A N 1
ATOM 2383 C CA . LEU A 1 356 ? -19.026 -18.568 -10.071 1.00 33.93 337 LEU A CA 1
ATOM 2384 C C . LEU A 1 356 ? -20.080 -18.231 -11.119 1.00 35.41 337 LEU A C 1
ATOM 2385 O O . LEU A 1 356 ? -19.833 -18.231 -12.341 1.00 37.10 337 LEU A O 1
ATOM 2390 N N . ASP A 1 357 ? -21.240 -17.857 -10.604 1.00 36.11 338 ASP A N 1
ATOM 2391 C CA . ASP A 1 357 ? -22.405 -17.495 -11.344 1.00 37.55 338 ASP A CA 1
ATOM 2392 C C . ASP A 1 357 ? -22.169 -16.177 -12.159 1.00 36.43 338 ASP A C 1
ATOM 2393 O O . ASP A 1 357 ? -21.342 -15.376 -11.807 1.00 36.17 338 ASP A O 1
ATOM 2398 N N . TYR A 1 358 ? -22.903 -15.980 -13.245 1.00 35.27 339 TYR A N 1
ATOM 2399 C CA . TYR A 1 358 ? -22.800 -14.772 -14.059 1.00 34.56 339 TYR A CA 1
ATOM 2400 C C . TYR A 1 358 ? -22.922 -13.458 -13.269 1.00 34.35 339 TYR A C 1
ATOM 2401 O O . TYR A 1 358 ? -22.125 -12.525 -13.455 1.00 33.05 339 TYR A O 1
ATOM 2410 N N . ARG A 1 359 ? -23.917 -13.384 -12.371 1.00 32.08 340 ARG A N 1
ATOM 2411 C CA . ARG A 1 359 ? -24.187 -12.158 -11.671 1.00 31.86 340 ARG A CA 1
ATOM 2412 C C . ARG A 1 359 ? -22.963 -11.867 -10.865 1.00 30.91 340 ARG A C 1
ATOM 2413 O O . ARG A 1 359 ? -22.502 -10.739 -10.849 1.00 32.03 340 ARG A O 1
ATOM 2421 N N . GLY A 1 360 ? -22.482 -12.914 -10.178 1.00 28.90 341 GLY A N 1
ATOM 2422 C CA . GLY A 1 360 ? -21.283 -12.925 -9.305 1.00 29.54 341 GLY A CA 1
ATOM 2423 C C . GLY A 1 360 ? -20.025 -12.515 -10.033 1.00 26.91 341 GLY A C 1
ATOM 2424 O O . GLY A 1 360 ? -19.233 -11.741 -9.513 1.00 26.91 341 GLY A O 1
ATOM 2425 N N . LEU A 1 361 ? -19.838 -13.088 -11.212 1.00 25.96 342 LEU A N 1
ATOM 2426 C CA . LEU A 1 361 ? -18.711 -12.743 -12.068 1.00 26.17 342 LEU A CA 1
ATOM 2427 C C . LEU A 1 361 ? -18.723 -11.221 -12.409 1.00 25.68 342 LEU A C 1
ATOM 2428 O O . LEU A 1 361 ? -17.759 -10.538 -12.145 1.00 28.21 342 LEU A O 1
ATOM 2433 N N . ILE A 1 362 ? -19.810 -10.709 -12.973 1.00 27.09 343 ILE A N 1
ATOM 2434 C CA . ILE A 1 362 ? -19.965 -9.235 -13.214 1.00 28.74 343 ILE A CA 1
ATOM 2435 C C . ILE A 1 362 ? -19.674 -8.399 -11.963 1.00 28.44 343 ILE A C 1
ATOM 2436 O O . ILE A 1 362 ? -18.913 -7.412 -12.000 1.00 28.60 343 ILE A O 1
ATOM 2441 N N . THR A 1 363 ? -20.224 -8.796 -10.819 1.00 28.96 344 THR A N 1
ATOM 2442 C CA . THR A 1 363 ? -19.967 -8.029 -9.610 1.00 27.08 344 THR A CA 1
ATOM 2443 C C . THR A 1 363 ? -18.495 -8.033 -9.319 1.00 26.27 344 THR A C 1
ATOM 2444 O O . THR A 1 363 ? -17.945 -6.970 -9.055 1.00 27.11 344 THR A O 1
ATOM 2448 N N . ARG A 1 364 ? -17.833 -9.202 -9.410 1.00 26.05 345 ARG A N 1
ATOM 2449 C CA . ARG A 1 364 ? -16.402 -9.275 -9.066 1.00 25.61 345 ARG A CA 1
ATOM 2450 C C . ARG A 1 364 ? -15.572 -8.424 -10.043 1.00 25.82 345 ARG A C 1
ATOM 2451 O O . ARG A 1 364 ? -14.634 -7.797 -9.645 1.00 23.91 345 ARG A O 1
ATOM 2459 N N . LEU A 1 365 ? -15.924 -8.459 -11.325 1.00 25.38 346 LEU A N 1
ATOM 2460 C CA . LEU A 1 365 ? -15.174 -7.629 -12.310 1.00 24.62 346 LEU A CA 1
ATOM 2461 C C . LEU A 1 365 ? -15.250 -6.144 -11.934 1.00 24.37 346 LEU A C 1
ATOM 2462 O O . LEU A 1 365 ? -14.231 -5.409 -12.015 1.00 25.11 346 LEU A O 1
ATOM 2467 N N . ILE A 1 366 ? -16.446 -5.687 -11.555 1.00 24.34 347 ILE A N 1
ATOM 2468 C CA . ILE A 1 366 ? -16.628 -4.299 -11.094 1.00 23.94 347 ILE A CA 1
ATOM 2469 C C . ILE A 1 366 ? -15.864 -4.007 -9.784 1.00 25.24 347 ILE A C 1
ATOM 2470 O O . ILE A 1 366 ? -15.229 -2.973 -9.607 1.00 24.75 347 ILE A O 1
ATOM 2475 N N . GLU A 1 367 ? -15.920 -4.919 -8.819 1.00 26.02 348 GLU A N 1
ATOM 2476 C CA . GLU A 1 367 ? -15.050 -4.742 -7.639 1.00 27.02 348 GLU A CA 1
ATOM 2477 C C . GLU A 1 367 ? -13.581 -4.612 -7.980 1.00 25.75 348 GLU A C 1
ATOM 2478 O O . GLU A 1 367 ? -12.886 -3.778 -7.408 1.00 24.98 348 GLU A O 1
ATOM 2484 N N . LEU A 1 368 ? -13.101 -5.423 -8.930 1.00 25.51 349 LEU A N 1
ATOM 2485 C CA . LEU A 1 368 ? -11.684 -5.357 -9.269 1.00 23.88 349 LEU A CA 1
ATOM 2486 C C . LEU A 1 368 ? -11.323 -4.027 -9.893 1.00 22.87 349 LEU A C 1
ATOM 2487 O O . LEU A 1 368 ? -10.194 -3.517 -9.712 1.00 22.41 349 LEU A O 1
ATOM 2492 N N . ALA A 1 369 ? -12.269 -3.470 -10.648 1.00 23.13 350 ALA A N 1
ATOM 2493 C CA . ALA A 1 369 ? -12.055 -2.221 -11.362 1.00 23.60 350 ALA A CA 1
ATOM 2494 C C . ALA A 1 369 ? -11.923 -1.067 -10.339 1.00 25.34 350 ALA A C 1
ATOM 2495 O O . ALA A 1 369 ? -11.047 -0.164 -10.447 1.00 25.04 350 ALA A O 1
ATOM 2497 N N . LEU A 1 370 ? -12.787 -1.108 -9.326 1.00 25.48 351 LEU A N 1
ATOM 2498 C CA . LEU A 1 370 ? -12.713 -0.151 -8.234 1.00 26.98 351 LEU A CA 1
ATOM 2499 C C . LEU A 1 370 ? -11.464 -0.304 -7.384 1.00 26.38 351 LEU A C 1
ATOM 2500 O O . LEU A 1 370 ? -10.867 0.692 -6.992 1.00 26.93 351 LEU A O 1
ATOM 2505 N N . GLU A 1 371 ? -11.067 -1.536 -7.062 1.00 27.81 352 GLU A N 1
ATOM 2506 C CA . GLU A 1 371 ? -9.844 -1.779 -6.314 1.00 28.57 352 GLU A CA 1
ATOM 2507 C C . GLU A 1 371 ? -8.632 -1.207 -6.994 1.00 29.28 352 GLU A C 1
ATOM 2508 O O . GLU A 1 371 ? -7.811 -0.575 -6.344 1.00 28.33 352 GLU A O 1
ATOM 2514 N N . ARG A 1 372 ? -8.483 -1.466 -8.296 1.00 30.03 353 ARG A N 1
ATOM 2515 C CA . ARG A 1 372 ? -7.332 -0.941 -9.055 1.00 30.60 353 ARG A CA 1
ATOM 2516 C C . ARG A 1 372 ? -7.370 0.574 -9.030 1.00 31.08 353 ARG A C 1
ATOM 2517 O O . ARG A 1 372 ? -6.348 1.248 -8.801 1.00 30.60 353 ARG A O 1
ATOM 2525 N N . HIS A 1 373 ? -8.562 1.117 -9.231 1.00 32.09 354 HIS A N 1
ATOM 2526 C CA . HIS A 1 373 ? -8.676 2.525 -9.375 1.00 33.58 354 HIS A CA 1
ATOM 2527 C C . HIS A 1 373 ? -8.187 3.165 -8.077 1.00 35.10 354 HIS A C 1
ATOM 2528 O O . HIS A 1 373 ? -7.357 4.081 -8.097 1.00 36.72 354 HIS A O 1
ATOM 2535 N N . THR A 1 374 ? -8.679 2.675 -6.954 1.00 36.68 355 THR A N 1
ATOM 2536 C CA . THR A 1 374 ? -8.319 3.276 -5.672 1.00 39.51 355 THR A CA 1
ATOM 2537 C C . THR A 1 374 ? -6.805 3.193 -5.411 1.00 39.58 355 THR A C 1
ATOM 2538 O O . THR A 1 374 ? -6.178 4.199 -5.019 1.00 39.66 355 THR A O 1
ATOM 2542 N N . ASP A 1 375 ? -6.207 2.031 -5.707 1.00 40.73 356 ASP A N 1
ATOM 2543 C CA . ASP A 1 375 ? -4.751 1.822 -5.589 1.00 41.43 356 ASP A CA 1
ATOM 2544 C C . ASP A 1 375 ? -3.958 2.781 -6.473 1.00 43.37 356 ASP A C 1
ATOM 2545 O O . ASP A 1 375 ? -2.945 3.321 -6.023 1.00 43.55 356 ASP A O 1
ATOM 2550 N N . ASP A 1 376 ? -4.385 2.955 -7.728 1.00 44.24 357 ASP A N 1
ATOM 2551 C CA . ASP A 1 376 ? -3.854 4.009 -8.586 1.00 46.99 357 ASP A CA 1
ATOM 2552 C C . ASP A 1 376 ? -3.851 5.383 -7.903 1.00 47.55 357 ASP A C 1
ATOM 2553 O O . ASP A 1 376 ? -2.899 6.158 -8.035 1.00 47.77 357 ASP A O 1
ATOM 2558 N N . GLN A 1 377 ? -4.922 5.665 -7.165 1.00 49.11 358 GLN A N 1
ATOM 2559 C CA . GLN A 1 377 ? -5.152 6.974 -6.559 1.00 49.85 358 GLN A CA 1
ATOM 2560 C C . GLN A 1 377 ? -4.181 7.280 -5.431 1.00 49.81 358 GLN A C 1
ATOM 2561 O O . GLN A 1 377 ? -3.932 8.448 -5.133 1.00 50.79 358 GLN A O 1
ATOM 2567 N N . LEU A 1 378 ? -3.639 6.258 -4.787 1.00 49.05 359 LEU A N 1
ATOM 2568 C CA . LEU A 1 378 ? -2.562 6.564 -3.890 1.00 49.92 359 LEU A CA 1
ATOM 2569 C C . LEU A 1 378 ? -1.194 6.729 -4.611 1.00 50.04 359 LEU A C 1
ATOM 2570 O O . LEU A 1 378 ? -0.371 7.472 -4.132 1.00 52.79 359 LEU A O 1
ATOM 2575 N N . LEU A 1 379 ? -0.973 6.123 -5.779 1.00 49.88 360 LEU A N 1
ATOM 2576 C CA . LEU A 1 379 ? 0.289 6.402 -6.534 1.00 49.09 360 LEU A CA 1
ATOM 2577 C C . LEU A 1 379 ? 0.165 7.682 -7.336 1.00 50.34 360 LEU A C 1
ATOM 2578 O O . LEU A 1 379 ? 0.054 8.782 -6.727 1.00 52.68 360 LEU A O 1
#